Protein AF-A0A7W0C695-F1 (afdb_monomer_lite)

Sequence (273 aa):
MSFKQNLKQKIEIDRLTRQVLASLTPTESGTHIDKTAMRQLLDKAGYQKRIERGTEMLSRDFNAQLPEIIVLDAELPLYRTNPADVVMRKNPVLKEMLSIRNAMRILNDKDVVVSRKTDTVMMVHGQCVHKLDLDYSRKDISALGRQGAAGLEEAASGDVVESLELFAELLDLRPAPASAKLPETWIWGQRGVDRNNAQVFGNPLILFFPSENRLNLFHTAVAGTGRTSKKAIEDMLAKGGKADLEDTAIFDWLVDQVMEHPPAHKPIDSFSA

Structure (mmCIF, N/CA/C/O backbone):
data_AF-A0A7W0C695-F1
#
_entry.id   AF-A0A7W0C695-F1
#
loop_
_atom_site.group_PDB
_atom_site.id
_atom_site.type_symbol
_atom_site.label_atom_id
_atom_site.label_alt_id
_atom_site.label_comp_id
_atom_site.label_asym_id
_atom_site.label_entity_id
_atom_site.label_seq_id
_atom_site.pdbx_PDB_ins_code
_atom_site.Cartn_x
_atom_site.Cartn_y
_atom_site.Cartn_z
_atom_site.occupancy
_atom_site.B_iso_or_equiv
_atom_site.auth_seq_id
_atom_site.auth_comp_id
_atom_site.auth_asym_id
_atom_site.auth_atom_id
_atom_site.pdbx_PDB_model_num
ATOM 1 N N . MET A 1 1 ? 7.212 -17.601 -0.453 1.00 82.19 1 MET A N 1
ATOM 2 C CA . MET A 1 1 ? 6.852 -16.500 0.468 1.00 82.19 1 MET A CA 1
ATOM 3 C C . MET A 1 1 ? 5.488 -16.826 1.039 1.00 82.19 1 MET A C 1
ATOM 5 O O . MET A 1 1 ? 4.727 -17.474 0.336 1.00 82.19 1 MET A O 1
ATOM 9 N N . SER A 1 2 ? 5.195 -16.472 2.289 1.00 93.44 2 SER A N 1
ATOM 10 C CA . SER A 1 2 ? 3.831 -16.632 2.816 1.00 93.44 2 SER A CA 1
ATOM 11 C C . SER A 1 2 ? 2.874 -15.633 2.157 1.00 93.44 2 SER A C 1
ATOM 13 O O . SER A 1 2 ? 3.325 -14.595 1.666 1.00 93.44 2 SER A O 1
ATOM 15 N N . PHE A 1 3 ? 1.563 -15.893 2.211 1.00 93.06 3 PHE A N 1
ATOM 16 C CA . PHE A 1 3 ? 0.541 -14.950 1.739 1.00 93.06 3 PHE A CA 1
ATOM 17 C C . PHE A 1 3 ? 0.758 -13.538 2.306 1.00 93.06 3 PHE A C 1
ATOM 19 O O . PHE A 1 3 ? 0.858 -12.571 1.557 1.00 93.06 3 PHE A O 1
ATOM 26 N N . LYS A 1 4 ? 0.975 -13.430 3.626 1.00 95.56 4 LYS A N 1
ATOM 27 C CA . LYS A 1 4 ? 1.314 -12.166 4.299 1.00 95.56 4 LYS A CA 1
ATOM 28 C C . LYS A 1 4 ? 2.489 -11.444 3.625 1.00 95.56 4 LYS A C 1
ATOM 30 O O . LYS A 1 4 ? 2.433 -10.239 3.403 1.00 95.56 4 LYS A O 1
ATOM 35 N N . GLN A 1 5 ? 3.568 -12.163 3.308 1.00 96.06 5 GLN A N 1
ATOM 36 C CA . GLN A 1 5 ? 4.748 -11.577 2.666 1.00 96.06 5 GLN A CA 1
ATOM 37 C C . GLN A 1 5 ? 4.446 -11.100 1.239 1.00 96.06 5 GLN A C 1
ATOM 39 O O . GLN A 1 5 ? 4.896 -10.015 0.871 1.00 96.06 5 GLN A O 1
ATOM 44 N N . ASN A 1 6 ? 3.675 -11.864 0.460 1.00 94.62 6 ASN A N 1
ATOM 45 C CA . ASN A 1 6 ? 3.246 -11.454 -0.880 1.00 94.62 6 ASN A CA 1
ATOM 46 C C . ASN A 1 6 ? 2.335 -10.221 -0.822 1.00 94.62 6 ASN A C 1
ATOM 48 O O . ASN A 1 6 ? 2.560 -9.262 -1.558 1.00 94.62 6 ASN A O 1
ATOM 52 N N . LEU A 1 7 ? 1.378 -10.183 0.109 1.00 94.75 7 LEU A N 1
ATOM 53 C CA . LEU A 1 7 ? 0.484 -9.041 0.298 1.00 94.75 7 LEU A CA 1
ATOM 54 C C . LEU A 1 7 ? 1.253 -7.775 0.703 1.00 94.75 7 LEU A C 1
ATOM 56 O O . LEU A 1 7 ? 1.056 -6.716 0.109 1.00 94.75 7 LEU A O 1
ATOM 60 N N . LYS A 1 8 ? 2.216 -7.885 1.629 1.00 96.06 8 LYS A N 1
ATOM 61 C CA . LYS A 1 8 ? 3.125 -6.773 1.965 1.00 96.06 8 LYS A CA 1
ATOM 62 C C . LYS A 1 8 ? 3.899 -6.275 0.746 1.00 96.06 8 LYS A C 1
ATOM 64 O O . LYS A 1 8 ? 4.058 -5.069 0.565 1.00 96.06 8 LYS A O 1
ATOM 69 N N . GLN A 1 9 ? 4.385 -7.185 -0.101 1.00 95.94 9 GLN A N 1
ATOM 70 C CA . GLN A 1 9 ? 5.072 -6.793 -1.329 1.00 95.94 9 GLN A CA 1
ATOM 71 C C . GLN A 1 9 ? 4.141 -6.083 -2.308 1.00 95.94 9 GLN A C 1
ATOM 73 O O . GLN A 1 9 ? 4.558 -5.076 -2.877 1.00 95.94 9 GLN A O 1
ATOM 78 N N . LYS A 1 10 ? 2.896 -6.547 -2.466 1.00 94.25 10 LYS A N 1
ATOM 79 C CA . LYS A 1 10 ? 1.880 -5.879 -3.291 1.00 94.25 10 LYS A CA 1
ATOM 80 C C . LYS A 1 10 ? 1.646 -4.442 -2.824 1.00 94.25 10 LYS A C 1
ATOM 82 O O . LYS A 1 10 ? 1.752 -3.526 -3.634 1.00 94.25 10 LYS A O 1
ATOM 87 N N . ILE A 1 11 ? 1.402 -4.237 -1.526 1.00 91.94 11 ILE A N 1
ATOM 88 C CA . ILE A 1 11 ? 1.179 -2.903 -0.942 1.00 91.94 11 ILE A CA 1
ATOM 89 C C . ILE A 1 11 ? 2.366 -1.979 -1.238 1.00 91.94 11 ILE A C 1
ATOM 91 O O . ILE A 1 11 ? 2.182 -0.830 -1.647 1.00 91.94 11 ILE A O 1
ATOM 95 N N . GLU A 1 12 ? 3.590 -2.485 -1.087 1.00 95.00 12 GLU A N 1
ATOM 96 C CA . GLU A 1 12 ? 4.804 -1.722 -1.375 1.00 95.00 12 GLU A CA 1
ATOM 97 C C . GLU A 1 12 ? 4.951 -1.391 -2.870 1.00 95.00 12 GLU A C 1
ATOM 99 O O . GLU A 1 12 ? 5.280 -0.258 -3.224 1.00 95.00 12 GLU A O 1
ATOM 104 N N . ILE A 1 13 ? 4.665 -2.343 -3.764 1.00 93.81 13 ILE A N 1
ATOM 105 C CA . ILE A 1 13 ? 4.645 -2.122 -5.219 1.00 93.81 13 ILE A CA 1
ATOM 106 C C . ILE A 1 13 ? 3.624 -1.037 -5.580 1.00 93.81 13 ILE A C 1
ATOM 108 O O . ILE A 1 13 ? 3.945 -0.118 -6.336 1.00 93.81 13 ILE A O 1
ATOM 112 N N . ASP A 1 14 ? 2.422 -1.091 -5.011 1.00 91.94 14 ASP A N 1
ATOM 113 C CA . ASP A 1 14 ? 1.369 -0.107 -5.255 1.00 91.94 14 ASP A CA 1
ATOM 114 C C . ASP A 1 14 ? 1.751 1.279 -4.720 1.00 91.94 14 ASP A C 1
ATOM 116 O O . ASP A 1 14 ? 1.497 2.298 -5.369 1.00 91.94 14 ASP A O 1
ATOM 120 N N . ARG A 1 15 ? 2.400 1.338 -3.550 1.00 92.44 15 ARG A N 1
ATOM 121 C CA . ARG A 1 15 ? 2.918 2.579 -2.959 1.00 92.44 15 ARG A CA 1
ATOM 122 C C . ARG A 1 15 ? 3.968 3.222 -3.862 1.00 92.44 15 ARG A C 1
ATOM 124 O O . ARG A 1 15 ? 3.837 4.404 -4.182 1.00 92.44 15 ARG A O 1
ATOM 131 N N . LEU A 1 16 ? 4.965 2.453 -4.301 1.00 93.81 16 LEU A N 1
ATOM 132 C CA . LEU A 1 16 ? 6.007 2.931 -5.212 1.00 93.81 16 LEU A CA 1
ATOM 133 C C . LEU A 1 16 ? 5.416 3.371 -6.554 1.00 93.81 16 LEU A C 1
ATOM 135 O O . LEU A 1 16 ? 5.784 4.419 -7.076 1.00 93.81 16 LEU A O 1
ATOM 139 N N . THR A 1 17 ? 4.449 2.620 -7.077 1.00 92.88 17 THR A N 1
ATOM 140 C CA . THR A 1 17 ? 3.751 2.949 -8.327 1.00 92.88 17 THR A CA 1
ATOM 141 C C . THR A 1 17 ? 3.040 4.292 -8.218 1.00 92.88 17 THR A C 1
ATOM 143 O O . THR A 1 17 ? 3.267 5.174 -9.045 1.00 92.88 17 THR A O 1
ATOM 146 N N . ARG A 1 18 ? 2.249 4.507 -7.158 1.00 91.56 18 ARG A N 1
ATOM 147 C CA . ARG A 1 18 ? 1.593 5.800 -6.902 1.00 91.56 18 ARG A CA 1
ATOM 148 C C . ARG A 1 18 ? 2.598 6.940 -6.754 1.00 91.56 18 ARG A C 1
ATOM 150 O O . ARG A 1 18 ? 2.355 8.018 -7.285 1.00 91.56 18 ARG A O 1
ATOM 157 N N . GLN A 1 19 ? 3.719 6.703 -6.074 1.00 91.81 19 GLN A N 1
ATOM 158 C CA . GLN A 1 19 ? 4.787 7.691 -5.902 1.00 91.81 19 GLN A CA 1
ATOM 159 C C . GLN A 1 19 ? 5.402 8.103 -7.250 1.00 91.81 19 GLN A C 1
ATOM 161 O O . GLN A 1 19 ? 5.522 9.296 -7.530 1.00 91.81 19 GLN A O 1
ATOM 166 N N . VAL A 1 20 ? 5.713 7.141 -8.126 1.00 92.19 20 VAL A N 1
ATOM 167 C CA . VAL A 1 20 ? 6.220 7.436 -9.475 1.00 92.19 20 VAL A CA 1
ATOM 168 C C . VAL A 1 20 ? 5.164 8.167 -10.306 1.00 92.19 20 VAL A C 1
ATOM 170 O O . VAL A 1 20 ? 5.470 9.196 -10.903 1.00 92.19 20 VAL A O 1
ATOM 173 N N . LEU A 1 21 ? 3.913 7.705 -10.317 1.00 89.75 21 LEU A N 1
ATOM 174 C CA . LEU A 1 21 ? 2.840 8.353 -11.080 1.00 89.75 21 LEU A CA 1
ATOM 175 C C . LEU A 1 21 ? 2.591 9.800 -10.629 1.00 89.75 21 LEU A C 1
ATOM 177 O O . LEU A 1 21 ? 2.455 10.680 -11.475 1.00 89.75 21 LEU A O 1
ATOM 181 N N . ALA A 1 22 ? 2.602 10.061 -9.320 1.00 88.00 22 ALA A N 1
ATOM 182 C CA . ALA A 1 22 ? 2.460 11.408 -8.766 1.00 88.00 22 ALA A CA 1
ATOM 183 C C . ALA A 1 22 ? 3.645 12.329 -9.106 1.00 88.00 22 ALA A C 1
ATOM 185 O O . ALA A 1 22 ? 3.491 13.545 -9.127 1.00 88.00 22 ALA A O 1
ATOM 186 N N . SER A 1 23 ? 4.827 11.778 -9.393 1.00 88.56 23 SER A N 1
ATOM 187 C CA . SER A 1 23 ? 5.960 12.577 -9.876 1.00 88.56 23 SER A CA 1
ATOM 188 C C . SER A 1 23 ? 5.819 12.959 -11.360 1.00 88.56 23 SER A C 1
ATOM 190 O O . SER A 1 23 ? 6.234 14.037 -11.771 1.00 88.56 23 SER A O 1
ATOM 192 N N . LEU A 1 24 ? 5.145 12.131 -12.169 1.00 83.62 24 LEU A N 1
ATOM 193 C CA . LEU A 1 24 ? 4.972 12.367 -13.609 1.00 83.62 24 LEU A CA 1
ATOM 194 C C . LEU A 1 24 ? 3.987 13.500 -13.955 1.00 83.62 24 LEU A C 1
ATOM 196 O O . LEU A 1 24 ? 3.875 13.864 -15.131 1.00 83.62 24 LEU A O 1
ATOM 200 N N . THR A 1 25 ? 3.275 14.072 -12.980 1.00 73.50 25 THR A N 1
ATOM 201 C CA . THR A 1 25 ? 2.436 15.256 -13.213 1.00 73.50 25 THR A CA 1
ATOM 202 C C . THR A 1 25 ? 3.288 16.490 -13.534 1.00 73.50 25 THR A C 1
ATOM 204 O O . THR A 1 25 ? 4.291 16.726 -12.862 1.00 73.50 25 THR A O 1
ATOM 207 N N . PRO A 1 26 ? 2.916 17.299 -14.547 1.00 68.56 26 PRO A N 1
ATOM 208 C CA . PRO A 1 26 ? 3.648 18.518 -14.881 1.00 68.56 26 PRO A CA 1
ATOM 209 C C . PRO A 1 26 ? 3.702 19.481 -13.689 1.00 68.56 26 PRO A C 1
ATOM 211 O O . PRO A 1 26 ? 2.657 19.842 -13.148 1.00 68.56 26 PRO A O 1
ATOM 214 N N . THR A 1 27 ? 4.900 19.918 -13.302 1.00 64.31 27 THR A N 1
ATOM 215 C CA . THR A 1 27 ? 5.091 21.048 -12.383 1.00 64.31 27 THR A CA 1
ATOM 216 C C . THR A 1 27 ? 5.502 22.292 -13.169 1.00 64.31 27 THR A C 1
ATOM 218 O O . THR A 1 27 ? 5.859 22.211 -14.347 1.00 64.31 27 THR A O 1
ATOM 221 N N . GLU A 1 28 ? 5.497 23.459 -12.518 1.00 54.91 28 GLU A N 1
ATOM 222 C CA . GLU A 1 28 ? 5.975 24.720 -13.113 1.00 54.91 28 GLU A CA 1
ATOM 223 C C . GLU A 1 28 ? 7.441 24.641 -13.600 1.00 54.91 28 GLU A C 1
ATOM 225 O O . GLU A 1 28 ? 7.846 25.410 -14.466 1.00 54.91 28 GLU A O 1
ATOM 230 N N . SER A 1 29 ? 8.224 23.676 -13.099 1.00 60.31 29 SER A N 1
ATOM 231 C CA . SER A 1 29 ? 9.627 23.428 -13.463 1.00 60.31 29 SER A CA 1
ATOM 232 C C . SER A 1 29 ? 9.837 22.342 -14.535 1.00 60.31 29 SER A C 1
ATOM 234 O O . SER A 1 29 ? 10.982 22.056 -14.886 1.00 60.31 29 SER A O 1
ATOM 236 N N . GLY A 1 30 ? 8.768 21.732 -15.061 1.00 63.12 30 GLY A N 1
ATOM 237 C CA . GLY A 1 30 ? 8.820 20.622 -16.022 1.00 63.12 30 GLY A CA 1
ATOM 238 C C . GLY A 1 30 ? 8.302 19.293 -15.453 1.00 63.12 30 GLY A C 1
ATOM 239 O O . GLY A 1 30 ? 7.735 19.234 -14.370 1.00 63.12 30 GLY A O 1
ATOM 240 N N . THR A 1 31 ? 8.445 18.191 -16.196 1.00 63.47 31 THR A N 1
ATOM 241 C CA . THR A 1 31 ? 8.086 16.848 -15.696 1.00 63.47 31 THR A CA 1
ATOM 242 C C . THR A 1 31 ? 9.302 16.207 -15.028 1.00 63.47 31 THR A C 1
ATOM 244 O O . THR A 1 31 ? 10.329 16.011 -15.679 1.00 63.47 31 THR A O 1
ATOM 247 N N . HIS A 1 32 ? 9.189 15.843 -13.749 1.00 79.06 32 HIS A N 1
ATOM 248 C CA . HIS A 1 32 ? 10.259 15.189 -12.994 1.00 79.06 32 HIS A CA 1
ATOM 249 C C . HIS A 1 32 ? 9.831 13.793 -12.552 1.00 79.06 32 HIS A C 1
ATOM 251 O O . HIS A 1 32 ? 8.911 13.653 -11.766 1.00 79.06 32 HIS A O 1
ATOM 257 N N . ILE A 1 33 ? 10.524 12.748 -13.001 1.00 86.94 33 ILE A N 1
ATOM 258 C CA . ILE A 1 33 ? 10.272 11.390 -12.506 1.00 86.94 33 ILE A CA 1
ATOM 259 C C . ILE A 1 33 ? 11.027 11.127 -11.195 1.00 86.94 33 ILE A C 1
ATOM 261 O O . ILE A 1 33 ? 12.227 11.404 -11.094 1.00 86.94 33 ILE A O 1
ATOM 265 N N . ASP A 1 34 ? 10.361 10.508 -10.220 1.00 91.19 34 ASP A N 1
ATOM 266 C CA . ASP A 1 34 ? 11.008 9.904 -9.056 1.00 91.19 34 ASP A CA 1
ATOM 267 C C . ASP A 1 34 ? 11.805 8.662 -9.487 1.00 91.19 34 ASP A C 1
ATOM 269 O O . ASP A 1 34 ? 11.325 7.523 -9.506 1.00 91.19 34 ASP A O 1
ATOM 273 N N . LYS A 1 35 ? 13.064 8.895 -9.872 1.00 90.88 35 LYS A N 1
ATOM 274 C CA . LYS A 1 35 ? 13.978 7.838 -10.322 1.00 90.88 35 LYS A CA 1
ATOM 275 C C . LYS A 1 35 ? 14.298 6.835 -9.220 1.00 90.88 35 LYS A C 1
ATOM 277 O O . LYS A 1 35 ? 14.662 5.708 -9.537 1.00 90.88 35 LYS A O 1
ATOM 282 N N . THR A 1 36 ? 14.220 7.222 -7.949 1.00 93.69 36 THR A N 1
ATOM 283 C CA . THR A 1 36 ? 14.529 6.316 -6.838 1.00 93.69 36 THR A CA 1
ATOM 284 C C . THR A 1 36 ? 13.414 5.293 -6.686 1.00 93.69 36 THR A C 1
ATOM 286 O O . THR A 1 36 ? 13.691 4.094 -6.713 1.00 93.69 36 THR A O 1
ATOM 289 N N . ALA A 1 37 ? 12.159 5.746 -6.634 1.00 94.50 37 ALA A N 1
ATOM 290 C CA . ALA A 1 37 ? 11.005 4.854 -6.586 1.00 94.50 37 ALA A CA 1
ATOM 291 C C . ALA A 1 37 ? 10.901 3.983 -7.852 1.00 94.50 37 ALA A C 1
ATOM 293 O O . ALA A 1 37 ? 10.663 2.779 -7.755 1.00 94.50 37 ALA A O 1
ATOM 294 N N . MET A 1 38 ? 11.166 4.553 -9.037 1.00 95.25 38 MET A N 1
ATOM 295 C CA . MET A 1 38 ? 11.140 3.785 -10.286 1.00 95.25 38 MET A CA 1
ATOM 296 C C . MET A 1 38 ? 12.229 2.704 -10.332 1.00 95.25 38 MET A C 1
ATOM 298 O O . MET A 1 38 ? 11.956 1.593 -10.778 1.00 95.25 38 MET A O 1
ATOM 302 N N . ARG A 1 39 ? 13.447 2.977 -9.837 1.00 95.06 39 ARG A N 1
ATOM 303 C CA . ARG A 1 39 ? 14.498 1.947 -9.734 1.00 95.06 39 ARG A CA 1
ATOM 304 C C . ARG A 1 39 ? 14.068 0.797 -8.834 1.00 95.06 39 ARG A C 1
ATOM 306 O O . ARG A 1 39 ? 14.194 -0.348 -9.240 1.00 95.06 39 ARG A O 1
ATOM 313 N N . GLN A 1 40 ? 13.477 1.093 -7.677 1.00 95.75 40 GLN A N 1
ATOM 314 C CA . GLN A 1 40 ? 12.992 0.049 -6.771 1.00 95.75 40 GLN A CA 1
ATOM 315 C C . GLN A 1 40 ? 11.908 -0.832 -7.415 1.00 95.75 40 GLN A C 1
ATOM 317 O O . GLN A 1 40 ? 11.906 -2.044 -7.201 1.00 95.75 40 GLN A O 1
ATOM 322 N N . LEU A 1 41 ? 11.008 -0.259 -8.225 1.00 95.06 41 LEU A N 1
ATOM 323 C CA . LEU A 1 41 ? 10.042 -1.042 -9.009 1.00 95.06 41 LEU A CA 1
ATOM 324 C C . LEU A 1 41 ? 10.730 -1.927 -10.051 1.00 95.06 41 LEU A C 1
ATOM 326 O O . LEU A 1 41 ? 10.404 -3.105 -10.164 1.00 95.06 41 LEU A O 1
ATOM 330 N N . LEU A 1 42 ? 11.692 -1.376 -10.791 1.00 95.69 42 LEU A N 1
ATOM 331 C CA . LEU A 1 42 ? 12.435 -2.105 -11.820 1.00 95.69 42 LEU A CA 1
ATOM 332 C C . LEU A 1 42 ? 13.253 -3.258 -11.223 1.00 95.69 42 LEU A C 1
ATOM 334 O O . LEU A 1 42 ? 13.232 -4.359 -11.772 1.00 95.69 42 LEU A O 1
ATOM 338 N N . ASP A 1 43 ? 13.882 -3.047 -10.068 1.00 95.06 43 ASP A N 1
ATOM 339 C CA . ASP A 1 43 ? 14.611 -4.086 -9.336 1.00 95.06 43 ASP A CA 1
ATOM 340 C C . ASP A 1 43 ? 13.666 -5.227 -8.919 1.00 95.06 43 ASP A C 1
ATOM 342 O O . ASP A 1 43 ? 13.953 -6.399 -9.166 1.00 95.06 43 ASP A O 1
ATOM 346 N N . LYS A 1 44 ? 12.481 -4.902 -8.374 1.00 94.00 44 LYS A N 1
ATOM 347 C CA . LYS A 1 44 ? 11.435 -5.894 -8.042 1.00 94.00 44 LYS A CA 1
ATOM 348 C C . LYS A 1 44 ? 10.927 -6.638 -9.285 1.00 94.00 44 LYS A C 1
ATOM 350 O O . LYS A 1 44 ? 10.676 -7.844 -9.237 1.00 94.00 44 LYS A O 1
ATOM 355 N N . ALA A 1 45 ? 10.832 -5.955 -10.425 1.00 93.50 45 ALA A N 1
ATOM 356 C CA . ALA A 1 45 ? 10.485 -6.565 -11.705 1.00 93.50 45 ALA A CA 1
ATOM 357 C C . ALA A 1 45 ? 11.635 -7.392 -12.324 1.00 93.50 45 ALA A C 1
ATOM 359 O O . ALA A 1 45 ? 11.393 -8.144 -13.273 1.00 93.50 45 ALA A O 1
ATOM 360 N N . GLY A 1 46 ? 12.844 -7.361 -11.754 1.00 94.25 46 GLY A N 1
ATOM 361 C CA . GLY A 1 46 ? 14.005 -8.130 -12.213 1.00 94.25 46 GLY A CA 1
ATOM 362 C C . GLY A 1 46 ? 14.749 -7.492 -13.387 1.00 94.25 46 GLY A C 1
ATOM 363 O O . GLY A 1 46 ? 15.368 -8.202 -14.177 1.00 94.25 46 GLY A O 1
ATOM 364 N N . TYR A 1 47 ? 14.659 -6.171 -13.540 1.00 95.81 47 TYR A N 1
ATOM 365 C CA . TYR A 1 47 ? 15.463 -5.443 -14.515 1.00 95.81 47 TYR A CA 1
ATOM 366 C C . TYR A 1 47 ? 16.898 -5.301 -14.017 1.00 95.81 47 TYR A C 1
ATOM 368 O O . TYR A 1 47 ? 17.164 -5.104 -12.836 1.00 95.81 47 TYR A O 1
ATOM 376 N N . GLN A 1 48 ? 17.827 -5.356 -14.957 1.00 94.00 48 GLN A N 1
ATOM 377 C CA . GLN A 1 48 ? 19.243 -5.135 -14.735 1.00 94.00 48 GLN A CA 1
ATOM 378 C C . GLN A 1 48 ? 19.631 -3.780 -15.302 1.00 94.00 48 GLN A C 1
ATOM 380 O O . GLN A 1 48 ? 19.113 -3.346 -16.332 1.00 94.00 48 GLN A O 1
ATOM 385 N N . LYS A 1 49 ? 20.573 -3.117 -14.639 1.00 94.12 49 LYS A N 1
ATOM 386 C CA . LYS A 1 49 ? 21.057 -1.795 -15.024 1.00 94.12 49 LYS A CA 1
ATOM 387 C C . LYS A 1 49 ? 22.301 -1.887 -15.904 1.00 94.12 49 LYS A C 1
ATOM 389 O O . LYS A 1 49 ? 23.248 -2.600 -15.586 1.00 94.12 49 LYS A O 1
ATOM 394 N N . ARG A 1 50 ? 22.338 -1.062 -16.950 1.00 91.81 50 ARG A N 1
ATOM 395 C CA . ARG A 1 50 ? 23.501 -0.821 -17.808 1.00 91.81 50 ARG A CA 1
ATOM 396 C C . ARG A 1 50 ? 23.648 0.680 -18.039 1.00 91.81 50 ARG A C 1
ATOM 398 O O . ARG A 1 50 ? 22.683 1.353 -18.385 1.00 91.81 50 ARG A O 1
ATOM 405 N N . ILE A 1 51 ? 24.847 1.221 -17.835 1.00 89.69 51 ILE A N 1
ATOM 406 C CA . ILE A 1 51 ? 25.152 2.621 -18.160 1.00 89.69 51 ILE A CA 1
ATOM 407 C C . ILE A 1 51 ? 26.077 2.632 -19.368 1.00 89.69 51 ILE A C 1
ATOM 409 O O . ILE A 1 51 ? 27.163 2.062 -19.314 1.00 89.69 51 ILE A O 1
ATOM 413 N N . GLU A 1 52 ? 25.679 3.327 -20.430 1.00 85.19 52 GLU A N 1
ATOM 414 C CA . GLU A 1 52 ? 26.535 3.547 -21.595 1.00 85.19 52 GLU A CA 1
ATOM 415 C C . GLU A 1 52 ? 26.514 5.003 -22.020 1.00 85.19 52 GLU A C 1
ATOM 417 O O . GLU A 1 52 ? 25.452 5.586 -22.236 1.00 85.19 52 GLU A O 1
ATOM 422 N N . ARG A 1 53 ? 27.707 5.596 -22.146 1.00 81.88 53 ARG A N 1
ATOM 423 C CA . ARG A 1 53 ? 27.893 6.987 -22.598 1.00 81.88 53 ARG A CA 1
ATOM 424 C C . ARG A 1 53 ? 26.971 7.979 -21.865 1.00 81.88 53 ARG A C 1
ATOM 426 O O . ARG A 1 53 ? 26.386 8.863 -22.483 1.00 81.88 53 ARG A O 1
ATOM 433 N N . GLY A 1 54 ? 26.809 7.790 -20.553 1.00 81.12 54 GLY A N 1
ATOM 434 C CA . GLY A 1 54 ? 25.962 8.620 -19.687 1.00 81.12 54 GLY A CA 1
ATOM 435 C C . GLY A 1 54 ? 24.460 8.301 -19.715 1.00 81.12 54 GLY A C 1
ATOM 436 O O . GLY A 1 54 ? 23.716 8.899 -18.943 1.00 81.12 54 GLY A O 1
ATOM 437 N N . THR A 1 55 ? 24.000 7.357 -20.543 1.00 84.62 55 THR A N 1
ATOM 438 C CA . THR A 1 55 ? 22.594 6.919 -20.586 1.00 84.62 55 THR A CA 1
ATOM 439 C C . THR A 1 55 ? 22.393 5.713 -19.670 1.00 84.62 55 THR A C 1
ATOM 441 O O . THR A 1 55 ? 23.007 4.665 -19.873 1.00 84.62 55 THR A O 1
ATOM 444 N N . GLU A 1 56 ? 21.536 5.858 -18.657 1.00 90.19 56 GLU A N 1
ATOM 445 C CA . GLU A 1 56 ? 21.097 4.759 -17.789 1.00 90.19 56 GLU A CA 1
ATOM 446 C C .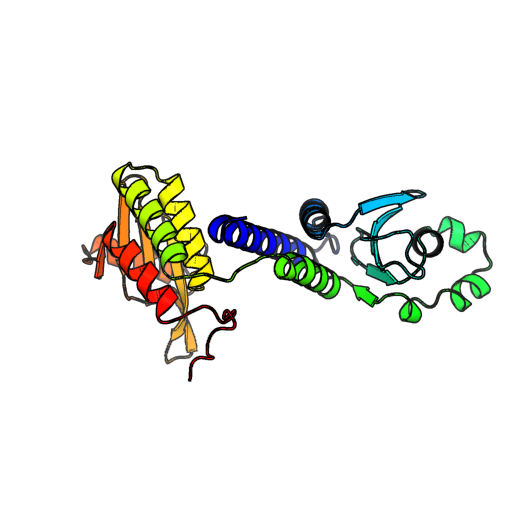 GLU A 1 56 ? 19.960 3.987 -18.472 1.00 90.19 56 GLU A C 1
ATOM 448 O O . GLU A 1 56 ? 18.871 4.522 -18.683 1.00 90.19 56 GLU A O 1
ATOM 453 N N . MET A 1 57 ? 20.237 2.731 -18.816 1.00 92.56 57 MET A N 1
ATOM 454 C CA . MET A 1 57 ? 19.331 1.793 -19.470 1.00 92.56 57 MET A CA 1
ATOM 455 C C . MET A 1 57 ? 19.036 0.626 -18.532 1.00 92.56 57 MET A C 1
ATOM 457 O O . MET A 1 57 ? 19.935 0.136 -17.844 1.00 92.56 57 MET A O 1
ATOM 461 N N . LEU A 1 58 ? 17.796 0.150 -18.530 1.00 95.00 58 LEU A N 1
ATOM 462 C CA . LEU A 1 58 ? 17.383 -1.025 -17.774 1.00 95.00 58 LEU A CA 1
ATOM 463 C C . LEU A 1 58 ? 16.666 -2.021 -18.682 1.00 95.00 58 LEU A C 1
ATOM 465 O O . LEU A 1 58 ? 15.772 -1.633 -19.423 1.00 95.00 58 LEU A O 1
ATOM 469 N N . SER A 1 59 ? 17.033 -3.299 -18.609 1.00 94.88 59 SER A N 1
ATOM 470 C CA . SER A 1 59 ? 16.365 -4.397 -19.327 1.00 94.88 59 SER A CA 1
ATOM 471 C C . SER A 1 59 ? 16.335 -5.649 -18.457 1.00 94.88 59 SER A C 1
ATOM 473 O O . SER A 1 59 ? 17.227 -5.851 -17.636 1.00 94.88 59 SER A O 1
ATOM 475 N N . ARG A 1 60 ? 15.334 -6.514 -18.646 1.00 93.19 60 ARG A N 1
ATOM 476 C CA . ARG A 1 60 ? 15.313 -7.858 -18.033 1.00 93.19 60 ARG A CA 1
ATOM 477 C C . ARG A 1 60 ? 16.328 -8.805 -18.676 1.00 93.19 60 ARG A C 1
ATOM 479 O O . ARG A 1 60 ? 16.833 -9.699 -18.011 1.00 93.19 60 ARG A O 1
ATOM 486 N N . ASP A 1 61 ? 16.632 -8.583 -19.952 1.00 92.88 61 ASP A N 1
ATOM 487 C CA . ASP A 1 61 ? 17.650 -9.314 -20.700 1.00 92.88 61 ASP A CA 1
ATOM 488 C C . ASP A 1 61 ? 18.217 -8.400 -21.792 1.00 92.88 61 ASP A C 1
ATOM 490 O O . ASP A 1 61 ? 17.500 -7.985 -22.700 1.00 92.88 61 ASP A O 1
ATOM 494 N N . PHE A 1 62 ? 19.494 -8.030 -21.693 1.00 90.56 62 PHE A N 1
ATOM 495 C CA . PHE A 1 62 ? 20.164 -7.216 -22.714 1.00 90.56 62 PHE A CA 1
ATOM 496 C C . PHE A 1 62 ? 20.659 -8.030 -23.916 1.00 90.56 62 PHE A C 1
ATOM 498 O O . PHE A 1 62 ? 21.039 -7.427 -24.918 1.00 90.56 62 PHE A O 1
ATOM 505 N N . ASN A 1 63 ? 20.676 -9.361 -23.816 1.00 90.19 63 ASN A N 1
ATOM 506 C CA . ASN A 1 63 ? 21.198 -10.262 -24.842 1.00 90.19 63 ASN A CA 1
ATOM 507 C C . ASN A 1 63 ? 20.099 -10.834 -25.748 1.00 90.19 63 ASN A C 1
ATOM 509 O O . ASN A 1 63 ? 20.408 -11.520 -26.723 1.00 90.19 63 ASN A O 1
ATOM 513 N N . ALA A 1 64 ? 18.828 -10.550 -25.454 1.00 88.88 64 ALA A N 1
ATOM 514 C CA . ALA A 1 64 ? 17.719 -10.878 -26.337 1.00 88.88 64 ALA A CA 1
ATOM 515 C C . ALA A 1 64 ? 17.907 -10.238 -27.727 1.00 88.88 64 ALA A C 1
ATOM 517 O O . ALA A 1 64 ? 18.517 -9.179 -27.863 1.00 88.88 64 ALA A O 1
ATOM 518 N N . GLN A 1 65 ? 17.331 -10.851 -28.767 1.00 85.00 65 GLN A N 1
ATOM 519 C CA . GLN A 1 65 ? 17.421 -10.349 -30.148 1.00 85.00 65 GLN A CA 1
ATOM 520 C C . GLN A 1 65 ? 16.871 -8.917 -30.293 1.00 85.00 65 GLN A C 1
ATOM 522 O O . GLN A 1 65 ? 17.410 -8.112 -31.049 1.00 85.00 65 GLN A O 1
ATOM 527 N N . LEU A 1 66 ? 15.799 -8.607 -29.560 1.00 85.94 66 LEU A N 1
ATOM 528 C CA . LEU A 1 66 ? 15.161 -7.294 -29.490 1.00 85.94 66 LEU A CA 1
ATOM 529 C C . LEU A 1 66 ? 14.775 -7.011 -28.029 1.00 85.94 66 LEU A C 1
ATOM 531 O O . LEU A 1 66 ? 13.639 -7.287 -27.633 1.00 85.94 66 LEU A O 1
ATOM 535 N N . PRO A 1 67 ? 15.716 -6.525 -27.204 1.00 90.31 67 PRO A N 1
ATOM 536 C CA . PRO A 1 67 ? 15.486 -6.369 -25.778 1.00 90.31 67 PRO A CA 1
ATOM 537 C C . PRO A 1 67 ? 14.553 -5.189 -25.481 1.00 90.31 67 PRO A C 1
ATOM 539 O O . PRO A 1 67 ? 14.526 -4.185 -26.194 1.00 90.31 67 PRO A O 1
ATOM 542 N N . GLU A 1 68 ? 13.786 -5.322 -24.401 1.00 92.81 68 GLU A N 1
ATOM 543 C CA . GLU A 1 68 ? 12.917 -4.278 -23.854 1.00 92.81 68 GLU A CA 1
ATOM 544 C C . GLU A 1 68 ? 13.727 -3.381 -22.910 1.00 92.81 68 GLU A C 1
ATOM 546 O O . GLU A 1 68 ? 14.034 -3.764 -21.783 1.00 92.81 68 GLU A O 1
ATOM 551 N N . ILE A 1 69 ? 14.100 -2.193 -23.389 1.00 93.94 69 ILE A N 1
ATOM 552 C CA . ILE A 1 69 ? 14.991 -1.262 -22.696 1.00 93.94 69 ILE A CA 1
ATOM 553 C C . ILE A 1 69 ? 14.215 -0.044 -22.200 1.00 93.94 69 ILE A C 1
ATOM 555 O O . ILE A 1 69 ? 13.704 0.748 -22.991 1.00 93.94 69 ILE A O 1
ATOM 559 N N . ILE A 1 70 ? 14.198 0.155 -20.886 1.00 94.25 70 ILE A N 1
ATOM 560 C CA . ILE A 1 70 ? 13.666 1.347 -20.226 1.00 94.25 70 ILE A CA 1
ATOM 561 C C . ILE A 1 70 ? 14.799 2.344 -19.983 1.00 94.25 70 ILE A C 1
ATOM 563 O O . ILE A 1 70 ? 15.869 1.977 -19.495 1.00 94.25 70 ILE A O 1
ATOM 567 N N . VAL A 1 71 ? 14.555 3.620 -20.283 1.00 91.88 71 VAL A N 1
ATOM 568 C CA . VAL A 1 71 ? 15.475 4.722 -19.956 1.00 91.88 71 VAL A CA 1
ATOM 569 C C . VAL A 1 71 ? 14.872 5.588 -18.854 1.00 91.88 71 VAL A C 1
ATOM 571 O O . VAL A 1 71 ? 13.733 6.038 -18.964 1.00 91.88 71 VAL A O 1
ATOM 574 N N . LEU A 1 72 ? 15.643 5.859 -17.796 1.00 88.62 72 LEU A N 1
ATOM 575 C CA . LEU A 1 72 ? 15.204 6.692 -16.667 1.00 88.62 72 LEU A CA 1
ATOM 576 C C . LEU A 1 72 ? 15.379 8.190 -16.948 1.00 88.62 72 LEU A C 1
ATOM 578 O O . LEU A 1 72 ? 16.207 8.878 -16.336 1.00 88.62 72 LEU A O 1
ATOM 582 N N . ASP A 1 73 ? 14.569 8.705 -17.864 1.00 84.81 73 ASP A N 1
ATOM 583 C CA . ASP A 1 73 ? 14.391 10.135 -18.118 1.00 84.81 73 ASP A CA 1
ATOM 584 C C . ASP A 1 73 ? 12.938 10.583 -17.869 1.00 84.81 73 ASP A C 1
ATOM 586 O O . ASP A 1 73 ? 12.108 9.800 -17.412 1.00 84.81 73 ASP A O 1
ATOM 590 N N . ALA A 1 74 ? 12.636 11.861 -18.119 1.00 82.19 74 ALA A N 1
ATOM 591 C CA . ALA A 1 74 ? 11.320 12.448 -17.853 1.00 82.19 74 ALA A CA 1
ATOM 592 C C . ALA A 1 74 ? 10.177 11.853 -18.701 1.00 82.19 74 ALA A C 1
ATOM 594 O O . ALA A 1 74 ? 9.007 12.003 -18.346 1.00 82.19 74 ALA A O 1
ATOM 595 N N . GLU A 1 75 ? 10.486 11.192 -19.819 1.00 83.62 75 GLU A N 1
ATOM 596 C CA . GLU A 1 75 ? 9.482 10.539 -20.660 1.00 83.62 75 GLU A CA 1
ATOM 597 C C . GLU A 1 75 ? 9.301 9.057 -20.327 1.00 83.62 75 GLU A C 1
ATOM 599 O O . GLU A 1 75 ? 8.310 8.465 -20.757 1.00 83.62 75 GLU A O 1
ATOM 604 N N . LEU A 1 76 ? 10.234 8.468 -19.572 1.00 89.81 76 LEU A N 1
ATOM 605 C CA . LEU A 1 76 ? 10.270 7.048 -19.219 1.00 89.81 76 LEU A CA 1
ATOM 606 C C . LEU A 1 76 ? 9.931 6.130 -20.415 1.00 89.81 76 LEU A C 1
ATOM 608 O O . LEU A 1 76 ? 8.963 5.357 -20.363 1.00 89.81 76 LEU A O 1
ATOM 612 N N . PRO A 1 77 ? 10.656 6.246 -21.542 1.00 91.06 77 PRO A N 1
ATOM 613 C CA . PRO A 1 77 ? 10.367 5.449 -22.716 1.00 91.06 77 PRO A CA 1
ATOM 614 C C . PRO A 1 77 ? 10.790 3.998 -22.498 1.00 91.06 77 PRO A C 1
ATOM 616 O O . PRO A 1 77 ? 11.873 3.720 -21.975 1.00 91.06 77 PRO A O 1
ATOM 619 N N . LEU A 1 78 ? 9.947 3.089 -22.973 1.00 91.56 78 LEU A N 1
ATOM 620 C CA . LEU A 1 78 ? 10.306 1.710 -23.252 1.00 91.56 78 LEU A CA 1
ATOM 621 C C . LEU A 1 78 ? 10.629 1.584 -24.743 1.00 91.56 78 LEU A C 1
ATOM 623 O O . LEU A 1 78 ? 9.780 1.861 -25.591 1.00 91.56 78 LEU A O 1
ATOM 627 N N . TYR A 1 79 ? 11.835 1.131 -25.056 1.00 90.12 79 TYR A N 1
ATOM 628 C CA . TYR A 1 79 ? 12.271 0.791 -26.404 1.00 90.12 79 TYR A CA 1
ATOM 629 C C . TYR A 1 79 ? 12.314 -0.726 -26.587 1.00 90.12 79 TYR A C 1
ATOM 631 O O . TYR A 1 79 ? 12.668 -1.447 -25.661 1.00 90.12 79 TYR A O 1
ATOM 639 N N . ARG A 1 80 ? 12.035 -1.212 -27.797 1.00 89.25 80 ARG A N 1
ATOM 640 C CA . ARG A 1 80 ? 12.312 -2.593 -28.212 1.00 89.25 80 ARG A CA 1
ATOM 641 C C . ARG A 1 80 ? 13.404 -2.596 -29.278 1.00 89.25 80 ARG A C 1
ATOM 643 O O . ARG A 1 80 ? 13.121 -2.651 -30.470 1.00 89.25 80 ARG A O 1
ATOM 650 N N . THR A 1 81 ? 14.652 -2.449 -28.847 1.00 87.31 81 THR A N 1
ATOM 651 C CA . THR A 1 81 ? 15.835 -2.424 -29.724 1.00 87.31 81 THR A CA 1
ATOM 652 C C . THR A 1 81 ? 17.109 -2.696 -28.927 1.00 87.31 81 THR A C 1
ATOM 654 O O . THR A 1 81 ? 17.070 -2.784 -27.707 1.00 87.31 81 THR A O 1
ATOM 657 N N . ASN A 1 82 ? 18.247 -2.814 -29.606 1.00 86.81 82 ASN A N 1
ATOM 658 C CA . ASN A 1 82 ? 19.553 -2.991 -28.988 1.00 86.81 82 ASN A CA 1
ATOM 659 C C . ASN A 1 82 ? 20.019 -1.736 -28.195 1.00 86.81 82 ASN A C 1
ATOM 661 O O . ASN A 1 82 ? 19.609 -0.610 -28.491 1.00 86.81 82 ASN A O 1
ATOM 665 N N . PRO A 1 83 ? 20.925 -1.890 -27.209 1.00 85.31 83 PRO A N 1
ATOM 666 C CA . PRO A 1 83 ? 21.431 -0.766 -26.409 1.00 85.31 83 PRO A CA 1
ATOM 667 C C . PRO A 1 83 ? 22.124 0.342 -27.216 1.00 85.31 83 PRO A C 1
ATOM 669 O O . PRO A 1 83 ? 21.982 1.522 -26.892 1.00 85.31 83 PRO A O 1
ATOM 672 N N . ALA A 1 84 ? 22.844 -0.012 -28.286 1.00 82.25 84 ALA A N 1
ATOM 673 C CA . ALA A 1 84 ? 23.580 0.958 -29.096 1.00 82.25 84 ALA A CA 1
ATOM 674 C C . ALA A 1 84 ? 22.635 1.956 -29.789 1.00 82.25 84 ALA A C 1
ATOM 676 O O . ALA A 1 84 ? 22.910 3.159 -29.811 1.00 82.25 84 ALA A O 1
ATOM 677 N N . ASP A 1 85 ? 21.488 1.478 -30.273 1.00 80.69 85 ASP A N 1
ATOM 678 C CA . ASP A 1 85 ? 20.442 2.303 -30.876 1.00 80.69 85 ASP A CA 1
ATOM 679 C C . ASP A 1 85 ? 19.820 3.260 -29.856 1.00 80.69 85 ASP A C 1
ATOM 681 O O . ASP A 1 85 ? 19.560 4.423 -30.174 1.00 80.69 85 ASP A O 1
ATOM 685 N N . VAL A 1 86 ? 19.614 2.809 -28.614 1.00 83.19 86 VAL A N 1
ATOM 686 C CA . VAL A 1 86 ? 19.094 3.659 -27.530 1.00 83.19 86 VAL A CA 1
ATOM 687 C C . VAL A 1 86 ? 20.064 4.805 -27.230 1.00 83.19 86 VAL A C 1
ATOM 689 O O . VAL A 1 86 ? 19.652 5.967 -27.168 1.00 83.19 86 VAL A O 1
ATOM 692 N N . VAL A 1 87 ? 21.362 4.507 -27.117 1.00 82.50 87 VAL A N 1
ATOM 693 C CA . VAL A 1 87 ? 22.406 5.516 -26.872 1.00 82.50 87 VAL A CA 1
ATOM 694 C C . VAL A 1 87 ? 22.492 6.527 -28.020 1.00 82.50 87 VAL A C 1
ATOM 696 O O . VAL A 1 87 ? 22.594 7.730 -27.767 1.00 82.50 87 VAL A O 1
ATOM 699 N N . MET A 1 88 ? 22.393 6.079 -29.279 1.00 75.81 88 MET A N 1
ATOM 700 C CA . MET A 1 88 ? 22.362 6.979 -30.442 1.00 75.81 88 MET A CA 1
ATOM 701 C C . MET A 1 88 ? 21.143 7.915 -30.436 1.00 75.81 88 MET A C 1
ATOM 703 O O . MET A 1 88 ? 21.253 9.074 -30.838 1.00 75.81 88 MET A O 1
ATOM 707 N N . ARG A 1 89 ? 19.984 7.465 -29.939 1.00 74.62 89 ARG A N 1
ATOM 708 C CA . ARG A 1 89 ? 18.771 8.301 -29.853 1.00 74.62 89 ARG A CA 1
ATOM 709 C C . ARG A 1 89 ? 18.843 9.351 -28.743 1.00 74.62 89 ARG A C 1
ATOM 711 O O . ARG A 1 89 ? 18.297 10.445 -28.926 1.00 74.62 89 ARG A O 1
ATOM 718 N N . LYS A 1 90 ? 19.500 9.035 -27.621 1.00 75.44 90 LYS A N 1
ATOM 719 C CA . LYS A 1 90 ? 19.582 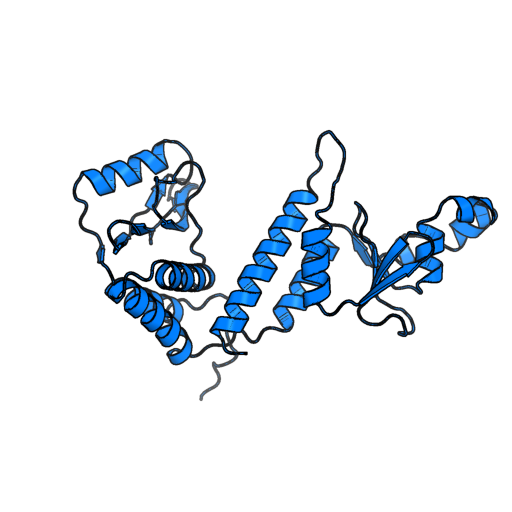9.905 -26.433 1.00 75.44 90 LYS A CA 1
ATOM 720 C C . LYS A 1 90 ? 20.759 10.881 -26.437 1.00 75.44 90 LYS A C 1
ATOM 722 O O . LYS A 1 90 ? 20.670 11.896 -25.754 1.00 75.44 90 LYS A O 1
ATOM 727 N N . ASN A 1 91 ? 21.819 10.636 -27.214 1.00 65.81 91 ASN A N 1
ATOM 728 C CA . ASN A 1 91 ? 22.984 11.525 -27.260 1.00 65.81 91 ASN A CA 1
ATOM 729 C C . ASN A 1 91 ? 23.010 12.409 -28.534 1.00 65.81 91 ASN A C 1
ATOM 731 O O . ASN A 1 91 ? 23.312 11.906 -29.619 1.00 65.81 91 ASN A O 1
ATOM 735 N N . PRO A 1 92 ? 22.733 13.726 -28.429 1.00 58.12 92 PRO A N 1
ATOM 736 C CA . PRO A 1 92 ? 22.691 14.637 -29.576 1.00 58.12 92 PRO A CA 1
ATOM 737 C C . PRO A 1 92 ? 24.044 14.831 -30.281 1.00 58.12 92 PRO A C 1
ATOM 739 O O . PRO A 1 92 ? 24.052 15.013 -31.493 1.00 58.12 92 PRO A O 1
ATOM 742 N N . VAL A 1 93 ? 25.181 14.679 -29.591 1.00 58.78 93 VAL A N 1
ATOM 743 C CA . VAL A 1 93 ? 26.522 14.799 -30.207 1.00 58.78 93 VAL A CA 1
ATOM 744 C C . VAL A 1 93 ? 26.736 13.727 -31.290 1.00 58.78 93 VAL A C 1
ATOM 746 O O . VAL A 1 93 ? 27.385 13.968 -32.302 1.00 58.78 93 VAL A O 1
ATOM 749 N N . LEU A 1 94 ? 26.118 12.547 -31.137 1.00 55.25 94 LEU A N 1
ATOM 750 C CA . LEU A 1 94 ? 26.149 11.479 -32.147 1.00 55.25 94 LEU A CA 1
ATOM 751 C C . LEU A 1 94 ? 25.170 11.721 -33.306 1.00 55.25 94 LEU A C 1
ATOM 753 O O . LEU A 1 94 ? 25.427 11.262 -34.419 1.00 55.25 94 LEU A O 1
ATOM 757 N N . LYS A 1 95 ? 24.075 12.462 -33.072 1.00 53.50 95 LYS A N 1
ATOM 758 C CA . LYS A 1 95 ? 23.141 12.886 -34.132 1.00 53.50 95 LYS A CA 1
ATOM 759 C C . LYS A 1 95 ? 23.767 13.908 -35.082 1.00 53.50 95 LYS A C 1
ATOM 761 O O . LYS A 1 95 ? 23.311 14.017 -36.212 1.00 53.50 95 LYS A O 1
ATOM 766 N N . GLU A 1 96 ? 24.787 14.636 -34.631 1.00 53.75 96 GLU A N 1
ATOM 767 C CA . GLU A 1 96 ? 25.522 15.618 -35.438 1.00 53.75 96 GLU A CA 1
ATOM 768 C C . GLU A 1 96 ? 26.675 14.985 -36.239 1.00 53.75 96 GLU A C 1
ATOM 770 O O . GLU A 1 96 ? 26.978 15.443 -37.339 1.00 53.75 96 GLU A O 1
ATOM 775 N N . MET A 1 97 ? 27.273 13.889 -35.749 1.00 55.38 97 MET A N 1
ATOM 776 C CA . MET A 1 97 ? 28.346 13.159 -36.451 1.00 55.38 97 MET A CA 1
ATOM 777 C C . MET A 1 97 ? 27.848 12.251 -37.594 1.00 55.38 97 MET A C 1
ATOM 779 O O . MET A 1 97 ? 28.633 11.856 -38.455 1.00 55.38 97 MET A O 1
ATOM 783 N N . LEU A 1 98 ? 26.554 11.922 -37.631 1.00 51.72 98 LEU A N 1
ATOM 784 C CA . LEU A 1 98 ? 25.897 11.191 -38.719 1.00 51.72 98 LEU A CA 1
ATOM 785 C C . LEU A 1 98 ? 24.900 12.133 -39.396 1.00 51.72 98 LEU A C 1
ATOM 787 O O . LEU A 1 98 ? 24.080 12.731 -38.715 1.00 51.72 98 LEU A O 1
ATOM 791 N N . SER A 1 99 ? 24.949 12.266 -40.729 1.00 55.16 99 SER A N 1
ATOM 792 C CA . SER A 1 99 ? 24.066 13.171 -41.489 1.00 55.16 99 SER A CA 1
ATOM 793 C C . SER A 1 99 ? 22.623 13.114 -40.977 1.00 55.16 99 SER A C 1
ATOM 795 O O . SER A 1 99 ? 21.961 12.076 -41.069 1.00 55.16 99 SER A O 1
ATOM 797 N N . ILE A 1 100 ? 22.148 14.252 -40.460 1.00 51.81 100 ILE A N 1
ATOM 798 C CA . ILE A 1 100 ? 20.851 14.443 -39.798 1.00 51.81 100 ILE A CA 1
ATOM 799 C C . ILE A 1 100 ? 19.696 13.828 -40.613 1.00 51.81 100 ILE A C 1
ATOM 801 O O . ILE A 1 100 ? 18.771 13.253 -40.044 1.00 51.81 100 ILE A O 1
ATOM 805 N N . ARG A 1 101 ? 19.766 13.859 -41.954 1.00 46.31 101 ARG A N 1
ATOM 806 C CA . ARG A 1 101 ? 18.756 13.244 -42.838 1.00 46.31 101 ARG A CA 1
ATOM 807 C C . ARG A 1 101 ? 18.802 11.714 -42.876 1.00 46.31 101 ARG A C 1
ATOM 809 O O . ARG A 1 101 ? 17.748 11.096 -42.969 1.00 46.31 101 ARG A O 1
ATOM 816 N N . ASN A 1 102 ? 19.982 11.098 -42.807 1.00 49.81 102 ASN A N 1
ATOM 817 C CA . ASN A 1 102 ? 20.128 9.639 -42.842 1.00 49.81 102 ASN A CA 1
ATOM 818 C C . ASN A 1 102 ? 19.837 9.016 -41.473 1.00 49.81 102 ASN A C 1
ATOM 820 O O . ASN A 1 102 ? 19.125 8.019 -41.410 1.00 49.81 102 ASN A O 1
ATOM 824 N N . ALA A 1 103 ? 20.298 9.638 -40.383 1.00 49.62 103 ALA A N 1
ATOM 825 C CA . ALA A 1 103 ? 19.992 9.188 -39.026 1.00 49.62 103 ALA A CA 1
ATOM 826 C C . ALA A 1 103 ? 18.485 9.291 -38.718 1.00 49.62 103 ALA A C 1
ATOM 828 O O . ALA A 1 103 ? 17.901 8.332 -38.220 1.00 49.62 103 ALA A O 1
ATOM 829 N N . MET A 1 104 ? 17.821 10.394 -39.096 1.00 45.72 104 MET A N 1
ATOM 830 C CA . MET A 1 104 ? 16.369 10.543 -38.902 1.00 45.72 104 MET A CA 1
ATOM 831 C C . MET A 1 104 ? 15.523 9.600 -39.770 1.00 45.72 104 MET A C 1
ATOM 833 O O 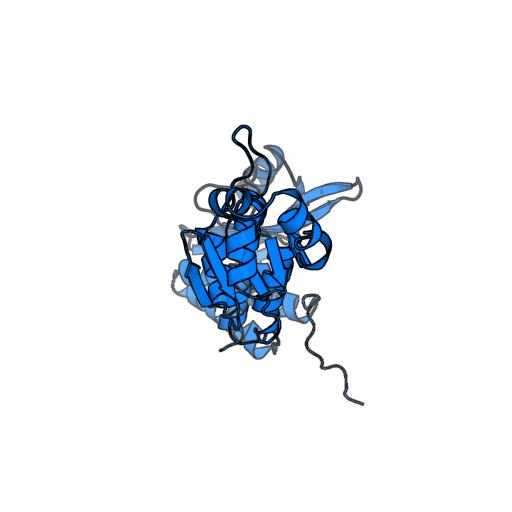. MET A 1 104 ? 14.442 9.204 -39.347 1.00 45.72 104 MET A O 1
ATOM 837 N N . ARG A 1 105 ? 15.996 9.207 -40.963 1.00 46.94 105 ARG A N 1
ATOM 838 C CA . ARG A 1 105 ? 15.284 8.252 -41.835 1.00 46.94 105 ARG A CA 1
ATOM 839 C C . ARG A 1 105 ? 15.421 6.793 -41.369 1.00 46.94 105 ARG A C 1
ATOM 841 O O . ARG A 1 105 ? 14.582 5.977 -41.726 1.00 46.94 105 ARG A O 1
ATOM 848 N N . ILE A 1 106 ? 16.461 6.474 -40.590 1.00 48.69 106 ILE A N 1
ATOM 849 C CA . ILE A 1 106 ? 16.721 5.142 -40.007 1.00 48.69 106 ILE A CA 1
ATOM 850 C C . ILE A 1 106 ? 16.082 5.005 -38.609 1.00 48.69 106 ILE A C 1
ATOM 852 O O . ILE A 1 106 ? 15.677 3.918 -38.212 1.00 48.69 106 ILE A O 1
ATOM 856 N N . LEU A 1 107 ? 15.960 6.106 -37.860 1.00 50.19 107 LEU A N 1
ATOM 857 C CA . LEU A 1 107 ? 15.481 6.135 -36.474 1.00 50.19 107 LEU A CA 1
ATOM 858 C C . LEU A 1 107 ? 14.106 6.812 -36.388 1.00 50.19 107 LEU A C 1
ATOM 860 O O . LEU A 1 107 ? 13.962 7.881 -35.800 1.00 50.19 107 LEU A O 1
ATOM 864 N N . ASN A 1 108 ? 13.072 6.193 -36.956 1.00 54.38 108 ASN A N 1
ATOM 865 C CA . ASN A 1 108 ? 11.702 6.590 -36.639 1.00 54.38 108 ASN A CA 1
ATOM 866 C C . ASN A 1 108 ? 11.394 6.141 -35.197 1.00 54.38 108 ASN A C 1
ATOM 868 O O . ASN A 1 108 ? 11.540 4.969 -34.844 1.00 54.38 108 ASN A O 1
ATOM 872 N N . ASP A 1 109 ? 11.052 7.074 -34.309 1.00 54.75 109 ASP A N 1
ATOM 873 C CA . ASP A 1 109 ? 10.720 6.777 -32.905 1.00 54.75 109 ASP A CA 1
ATOM 874 C C . ASP A 1 109 ? 9.429 5.965 -32.768 1.00 54.75 109 ASP A C 1
ATOM 876 O O . ASP A 1 109 ? 9.280 5.224 -31.797 1.00 54.75 109 ASP A O 1
ATOM 880 N N . LYS A 1 110 ? 8.526 6.055 -33.752 1.00 55.50 110 LYS A N 1
ATOM 881 C CA . LYS A 1 110 ? 7.259 5.313 -33.754 1.00 55.50 110 LYS A CA 1
ATOM 882 C C . LYS A 1 110 ? 7.430 3.803 -33.931 1.00 55.50 110 LYS A C 1
ATOM 884 O O . LYS A 1 110 ? 6.560 3.065 -33.494 1.00 55.50 110 LYS A O 1
ATOM 889 N N . ASP A 1 111 ? 8.541 3.358 -34.517 1.00 58.03 111 ASP A N 1
ATOM 890 C CA . ASP A 1 111 ? 8.732 1.943 -34.868 1.00 58.03 111 ASP A CA 1
ATOM 891 C C . ASP A 1 111 ? 9.391 1.130 -33.740 1.00 58.03 111 ASP A C 1
ATOM 893 O O . ASP A 1 111 ? 9.421 -0.096 -33.793 1.00 58.03 111 ASP A O 1
ATOM 897 N N . VAL A 1 112 ? 9.933 1.800 -32.715 1.00 67.69 112 VAL A N 1
ATOM 898 C CA . VAL A 1 112 ? 10.765 1.161 -31.677 1.00 67.69 112 VAL A CA 1
ATOM 899 C C . VAL A 1 112 ? 10.314 1.492 -30.255 1.00 67.69 112 VAL A C 1
ATOM 901 O O . VAL A 1 112 ? 10.563 0.709 -29.337 1.00 67.69 112 VAL A O 1
ATOM 904 N N . VAL A 1 113 ? 9.661 2.636 -30.037 1.00 79.69 113 VAL A N 1
ATOM 905 C CA . VAL A 1 113 ? 9.068 2.954 -28.733 1.00 79.69 113 VAL A CA 1
ATOM 906 C C . VAL A 1 113 ? 7.795 2.138 -28.552 1.00 79.69 113 VAL A C 1
ATOM 908 O O . VAL A 1 113 ? 6.857 2.268 -29.331 1.00 79.69 113 VAL A O 1
ATOM 911 N N . VAL A 1 114 ? 7.752 1.348 -27.485 1.00 84.50 114 VAL A N 1
ATOM 912 C CA . VAL A 1 114 ? 6.597 0.521 -27.118 1.00 84.50 114 VAL A CA 1
ATOM 913 C C . VAL A 1 114 ? 5.629 1.295 -26.221 1.00 84.50 114 VAL A C 1
ATOM 915 O O . VAL A 1 114 ? 4.424 1.256 -26.440 1.00 84.50 114 VAL A O 1
ATOM 918 N N . SER A 1 115 ? 6.144 2.013 -25.220 1.00 87.25 115 SER A N 1
ATOM 919 C CA . SER A 1 115 ? 5.337 2.778 -24.259 1.00 87.25 115 SER A CA 1
ATOM 920 C C . SER A 1 115 ? 6.120 3.957 -23.680 1.00 87.25 115 SER A C 1
ATOM 922 O O . SER A 1 115 ? 7.347 4.032 -23.817 1.00 87.25 115 SER A O 1
ATOM 924 N N . ARG A 1 116 ? 5.420 4.897 -23.033 1.00 89.75 116 ARG A N 1
ATOM 925 C CA . ARG A 1 116 ? 6.018 6.042 -22.325 1.00 89.75 116 ARG A CA 1
ATOM 926 C C . ARG A 1 116 ? 5.248 6.354 -21.042 1.00 89.75 116 ARG A C 1
ATOM 928 O O . ARG A 1 116 ? 4.076 6.009 -20.923 1.00 89.75 116 ARG A O 1
ATOM 935 N N . LYS A 1 117 ? 5.889 7.082 -20.121 1.00 89.25 117 LYS A N 1
ATOM 936 C CA . LYS A 1 117 ? 5.273 7.660 -18.913 1.00 89.25 117 LYS A CA 1
ATOM 937 C C . LYS A 1 117 ? 4.411 6.635 -18.159 1.00 89.25 117 LYS A C 1
ATOM 939 O O . LYS A 1 117 ? 4.899 5.553 -17.838 1.00 89.25 117 LYS A O 1
ATOM 944 N N . THR A 1 118 ? 3.153 6.977 -17.881 1.00 88.81 118 THR A N 1
ATOM 945 C CA . THR A 1 118 ? 2.180 6.166 -17.144 1.00 88.81 118 THR A CA 1
ATOM 946 C C . THR A 1 118 ? 2.082 4.742 -17.674 1.00 88.81 118 THR A C 1
ATOM 948 O O . THR A 1 118 ? 2.089 3.816 -16.871 1.00 88.81 118 THR A O 1
ATOM 951 N N . ASP A 1 119 ? 2.084 4.545 -18.994 1.00 89.12 119 ASP A N 1
ATOM 952 C CA . ASP A 1 119 ? 1.955 3.210 -19.590 1.00 89.12 119 ASP A CA 1
ATOM 953 C C . ASP A 1 119 ? 3.155 2.325 -19.241 1.00 89.12 119 ASP A C 1
ATOM 955 O O . ASP A 1 119 ? 2.993 1.160 -18.882 1.00 89.12 119 ASP A O 1
ATOM 959 N N . THR A 1 120 ? 4.367 2.892 -19.261 1.00 92.00 120 THR A N 1
ATOM 960 C CA . THR A 1 120 ? 5.578 2.176 -18.839 1.00 92.00 120 THR A CA 1
ATOM 961 C C . THR A 1 120 ? 5.523 1.831 -17.350 1.00 92.00 120 THR A C 1
ATOM 963 O O . THR A 1 120 ? 5.879 0.717 -16.972 1.00 92.00 120 THR A O 1
ATOM 966 N N . VAL A 1 121 ? 5.049 2.750 -16.498 1.00 93.06 121 VAL A N 1
ATOM 967 C CA . VAL A 1 121 ? 4.917 2.486 -15.053 1.00 93.06 121 VAL A CA 1
ATOM 968 C C . VAL A 1 121 ? 3.900 1.372 -14.794 1.00 93.06 121 VAL A C 1
ATOM 970 O O . VAL A 1 121 ? 4.203 0.441 -14.054 1.00 93.06 121 VAL A O 1
ATOM 973 N N . MET A 1 122 ? 2.725 1.428 -15.427 1.00 93.19 122 MET A N 1
ATOM 974 C CA . MET A 1 122 ? 1.670 0.423 -15.257 1.00 93.19 122 MET A CA 1
ATOM 975 C C . MET A 1 122 ? 2.080 -0.949 -15.796 1.00 93.19 122 MET A C 1
ATOM 977 O O . MET A 1 122 ? 1.746 -1.973 -15.204 1.00 93.19 122 MET A O 1
ATOM 981 N N . MET A 1 123 ? 2.862 -0.986 -16.875 1.00 93.81 123 MET A N 1
ATOM 982 C CA . MET A 1 123 ? 3.436 -2.227 -17.387 1.00 93.81 123 MET A CA 1
ATOM 983 C C . MET A 1 123 ? 4.413 -2.855 -16.379 1.00 93.81 123 MET A C 1
ATOM 985 O O . MET A 1 123 ? 4.296 -4.044 -16.080 1.00 93.81 123 MET A O 1
ATOM 989 N N . VAL A 1 124 ? 5.327 -2.068 -15.795 1.00 94.00 124 VAL A N 1
ATOM 990 C CA . VAL A 1 124 ? 6.254 -2.559 -14.755 1.00 94.00 124 VAL A CA 1
ATOM 991 C C . VAL A 1 124 ? 5.496 -2.988 -13.496 1.00 94.00 124 VAL A C 1
ATOM 993 O O . VAL A 1 124 ? 5.806 -4.032 -12.926 1.00 94.00 124 VAL A O 1
ATOM 996 N N . HIS A 1 125 ? 4.475 -2.233 -13.083 1.00 93.75 125 HIS A N 1
ATOM 997 C CA . HIS A 1 125 ? 3.581 -2.608 -11.984 1.00 93.75 125 HIS A CA 1
ATOM 998 C C . HIS A 1 125 ? 2.949 -3.985 -12.217 1.00 93.75 125 HIS A C 1
ATOM 1000 O O . HIS A 1 125 ? 3.089 -4.865 -11.367 1.00 93.75 125 HIS A O 1
ATOM 1006 N N . GLY A 1 126 ? 2.358 -4.214 -13.394 1.00 89.19 126 GLY A N 1
ATOM 1007 C CA . GLY A 1 126 ? 1.776 -5.507 -13.756 1.00 89.19 126 GLY A CA 1
ATOM 1008 C C . GLY A 1 126 ? 2.798 -6.646 -13.726 1.00 89.19 126 GLY A C 1
ATOM 1009 O O . GLY A 1 126 ? 2.509 -7.723 -13.208 1.00 89.19 126 GLY A O 1
ATOM 1010 N N . GLN A 1 127 ? 4.026 -6.400 -14.198 1.00 93.06 127 GLN A N 1
ATOM 1011 C CA . GLN A 1 127 ? 5.124 -7.374 -14.122 1.00 93.06 127 GLN A CA 1
ATOM 1012 C C . GLN A 1 127 ? 5.534 -7.708 -12.682 1.00 93.06 127 GLN A C 1
ATOM 1014 O O . GLN A 1 127 ? 5.909 -8.849 -12.409 1.00 93.06 127 GLN A O 1
ATOM 1019 N N . CYS A 1 128 ? 5.489 -6.735 -11.769 1.00 92.62 128 CYS A N 1
ATOM 1020 C CA . CYS A 1 128 ? 5.750 -6.956 -10.350 1.00 92.62 128 CYS A CA 1
ATOM 1021 C C . CYS A 1 128 ? 4.631 -7.776 -9.698 1.00 92.62 128 CYS A C 1
ATOM 1023 O O . CYS A 1 128 ? 4.915 -8.776 -9.045 1.00 92.62 128 CYS A O 1
ATOM 1025 N N . VAL A 1 129 ? 3.370 -7.374 -9.891 1.00 89.19 129 VAL A N 1
ATOM 1026 C CA . VAL A 1 129 ? 2.213 -8.019 -9.250 1.00 89.19 129 VAL A CA 1
ATOM 1027 C C . VAL A 1 129 ? 2.007 -9.444 -9.760 1.00 89.19 129 VAL A C 1
ATOM 1029 O O . VAL A 1 129 ? 1.738 -10.328 -8.958 1.00 89.19 129 VAL A O 1
ATOM 1032 N N . HIS A 1 130 ? 2.221 -9.708 -11.053 1.00 89.81 130 HIS A N 1
ATOM 1033 C CA . HIS A 1 130 ? 2.061 -11.048 -11.638 1.00 89.81 130 HIS A CA 1
ATOM 1034 C C . HIS A 1 130 ? 2.994 -12.114 -11.032 1.00 89.81 130 HIS A C 1
ATOM 1036 O O . HIS A 1 130 ? 2.728 -13.305 -11.144 1.00 89.81 130 HIS A O 1
ATOM 1042 N N . LYS A 1 131 ? 4.097 -11.706 -10.395 1.00 89.75 131 LYS A N 1
ATOM 1043 C CA . LYS A 1 131 ? 5.027 -12.623 -9.716 1.00 89.75 131 LYS A CA 1
ATOM 1044 C C . LYS A 1 131 ? 4.587 -12.998 -8.302 1.00 89.75 131 LYS A C 1
ATOM 1046 O O . LYS A 1 131 ? 5.212 -13.867 -7.694 1.00 89.75 131 LYS A O 1
ATOM 1051 N N . LEU A 1 132 ? 3.598 -12.300 -7.751 1.00 90.19 132 LEU A N 1
ATOM 1052 C CA . LEU A 1 132 ? 3.125 -12.524 -6.396 1.00 90.19 132 LEU A CA 1
ATOM 1053 C C . LEU A 1 132 ? 2.051 -13.602 -6.394 1.00 90.19 132 LEU A C 1
ATOM 1055 O O . LEU A 1 132 ? 1.100 -13.544 -7.168 1.00 90.19 132 LEU A O 1
ATOM 1059 N N . ASP A 1 133 ? 2.193 -14.543 -5.470 1.00 91.38 133 ASP A N 1
ATOM 1060 C CA . ASP A 1 133 ? 1.123 -15.467 -5.121 1.00 91.38 133 ASP A CA 1
ATOM 1061 C C . ASP A 1 133 ? 0.218 -14.793 -4.081 1.00 91.38 133 ASP A C 1
ATOM 1063 O O . ASP A 1 133 ? 0.586 -14.645 -2.909 1.00 91.38 133 ASP A O 1
ATOM 1067 N N . LEU A 1 134 ? -0.914 -14.278 -4.555 1.00 89.00 134 LEU A N 1
ATOM 1068 C CA . LEU A 1 134 ? -1.913 -13.580 -3.745 1.00 89.00 134 LEU A CA 1
ATOM 1069 C C . LEU A 1 134 ? -3.128 -14.462 -3.448 1.00 89.00 134 LEU A C 1
ATOM 1071 O O . LEU A 1 134 ? -4.106 -13.955 -2.897 1.00 89.00 134 LEU A O 1
ATOM 1075 N N . ASP A 1 135 ? -3.060 -15.752 -3.777 1.00 88.38 135 ASP A N 1
ATOM 1076 C CA . ASP A 1 135 ? -4.092 -16.696 -3.389 1.00 88.38 135 ASP A CA 1
ATOM 1077 C C . ASP A 1 135 ? -4.026 -16.932 -1.877 1.00 88.38 135 ASP A C 1
ATOM 1079 O O . ASP A 1 135 ? -2.959 -16.911 -1.251 1.00 88.38 135 ASP A O 1
ATOM 1083 N N . TYR A 1 136 ? -5.192 -17.109 -1.262 1.00 90.31 136 TYR A N 1
ATOM 1084 C CA . TYR A 1 136 ? -5.285 -17.266 0.181 1.00 90.31 136 TYR A CA 1
ATOM 1085 C C . TYR A 1 136 ? -6.413 -18.200 0.591 1.00 90.31 136 TYR A C 1
ATOM 1087 O O . TYR A 1 136 ? -7.466 -18.287 -0.039 1.00 90.31 136 TYR A O 1
ATOM 1095 N N . SER A 1 137 ? -6.197 -18.865 1.721 1.00 93.75 137 SER A N 1
ATOM 1096 C CA . SER A 1 137 ? -7.216 -19.617 2.439 1.00 93.75 137 SER A CA 1
ATOM 1097 C C . SER A 1 137 ? -7.735 -18.825 3.640 1.00 93.75 137 SER A C 1
ATOM 1099 O O . SER A 1 137 ? -7.089 -17.893 4.127 1.00 93.75 137 SER A O 1
ATOM 1101 N N . ARG A 1 138 ? -8.858 -19.263 4.225 1.00 94.06 138 ARG A N 1
ATOM 1102 C CA . ARG A 1 138 ? -9.323 -18.727 5.516 1.00 94.06 138 ARG A CA 1
ATOM 1103 C C . ARG A 1 138 ? -8.241 -18.811 6.597 1.00 94.06 138 ARG A C 1
ATOM 1105 O O . ARG A 1 138 ? -8.131 -17.901 7.408 1.00 94.06 138 ARG A O 1
ATOM 1112 N N . LYS A 1 139 ? -7.415 -19.866 6.605 1.00 96.38 139 LYS A N 1
ATOM 1113 C CA . LYS A 1 139 ? -6.333 -20.026 7.590 1.00 96.38 139 LYS A CA 1
ATOM 1114 C C . LYS A 1 139 ? -5.293 -18.909 7.476 1.00 96.38 139 LYS A C 1
ATOM 1116 O O . LYS A 1 139 ? -4.794 -18.461 8.508 1.00 96.38 139 LYS A O 1
ATOM 1121 N N . ASP A 1 140 ? -4.985 -18.470 6.257 1.00 95.12 140 ASP A N 1
ATOM 1122 C CA . ASP A 1 140 ? -4.047 -17.372 6.012 1.00 95.12 140 ASP A CA 1
ATOM 1123 C C . ASP A 1 140 ? -4.616 -16.050 6.531 1.00 95.12 140 ASP A C 1
ATOM 1125 O O . ASP A 1 140 ? -3.935 -15.337 7.265 1.00 95.12 140 ASP A O 1
ATOM 1129 N N . ILE A 1 141 ? -5.892 -15.771 6.247 1.00 97.00 141 ILE A N 1
ATOM 1130 C CA . ILE A 1 141 ? -6.584 -14.566 6.729 1.00 97.00 141 ILE A CA 1
ATOM 1131 C C . ILE A 1 141 ? -6.721 -14.571 8.258 1.00 97.00 141 ILE A C 1
ATOM 1133 O O . ILE A 1 141 ? -6.377 -13.592 8.917 1.00 97.00 141 ILE A O 1
ATOM 1137 N N . SER A 1 142 ? -7.127 -15.693 8.859 1.00 97.56 142 SER A N 1
ATOM 1138 C CA . SER A 1 142 ? -7.194 -15.838 10.318 1.00 97.56 142 SER A CA 1
ATOM 1139 C C . SER A 1 142 ? -5.823 -15.717 10.989 1.00 97.56 142 SER A C 1
ATOM 1141 O O . SER A 1 142 ? -5.741 -15.336 12.154 1.00 97.56 142 SER A O 1
ATOM 1143 N N . ALA A 1 143 ? -4.723 -16.041 10.300 1.00 97.56 143 ALA A N 1
ATOM 1144 C CA . ALA A 1 143 ? -3.386 -15.792 10.833 1.00 97.56 143 ALA A CA 1
ATOM 1145 C C . ALA A 1 143 ? -3.078 -14.289 10.931 1.00 97.56 143 ALA A C 1
ATOM 1147 O O . ALA A 1 143 ? -2.473 -13.883 11.920 1.00 97.56 143 ALA A O 1
ATOM 1148 N N . LEU A 1 144 ? -3.543 -13.475 9.974 1.00 97.62 144 LEU A N 1
ATOM 1149 C CA . LEU A 1 144 ? -3.446 -12.011 10.056 1.00 97.62 144 LEU A CA 1
ATOM 1150 C C . LEU A 1 144 ? -4.271 -11.463 11.225 1.00 97.62 144 LEU A C 1
ATOM 1152 O O . LEU A 1 144 ? -3.758 -10.685 12.023 1.00 97.62 144 LEU A O 1
ATOM 1156 N N . GLY A 1 145 ? -5.521 -11.922 11.362 1.00 97.94 145 GLY A N 1
ATOM 1157 C CA . GLY A 1 145 ? -6.404 -11.521 12.461 1.00 97.94 145 GLY A CA 1
ATOM 1158 C C . GLY A 1 145 ? -5.811 -11.838 13.835 1.00 97.94 145 GLY A C 1
ATOM 1159 O O . GLY A 1 145 ? -5.723 -10.961 14.688 1.00 97.94 145 GLY A O 1
ATOM 1160 N N . ARG A 1 146 ? -5.304 -13.064 14.024 1.00 98.31 146 ARG A N 1
ATOM 1161 C CA . ARG A 1 146 ? -4.653 -13.470 15.282 1.00 98.31 146 ARG A CA 1
ATOM 1162 C C . ARG A 1 146 ? -3.396 -12.670 15.598 1.00 98.31 146 ARG A C 1
ATOM 1164 O O . ARG A 1 146 ? -3.165 -12.382 16.764 1.00 98.31 146 ARG A O 1
ATOM 1171 N N . GLN A 1 147 ? -2.589 -12.323 14.594 1.00 97.56 147 GLN A N 1
ATOM 1172 C CA . GLN A 1 147 ? -1.417 -11.476 14.823 1.00 97.56 147 GLN A CA 1
ATOM 1173 C C . GLN A 1 147 ? -1.834 -10.083 15.306 1.00 97.56 147 GLN A C 1
ATOM 1175 O O . GLN A 1 147 ? -1.259 -9.582 16.265 1.00 97.56 147 GLN A O 1
ATOM 1180 N N . GLY A 1 148 ? -2.840 -9.477 14.673 1.00 97.75 148 GLY A N 1
ATOM 1181 C CA . GLY A 1 148 ? -3.354 -8.176 15.091 1.00 97.75 148 GLY A CA 1
ATOM 1182 C C . GLY A 1 148 ? -3.950 -8.206 16.498 1.00 97.75 148 GLY A C 1
ATOM 1183 O O . GLY A 1 148 ? -3.661 -7.321 17.298 1.00 97.75 148 GLY A O 1
ATOM 1184 N N . ALA A 1 149 ? -4.721 -9.249 16.820 1.00 98.25 149 ALA A N 1
ATOM 1185 C CA . ALA A 1 149 ? -5.297 -9.440 18.148 1.00 98.25 149 ALA A CA 1
ATOM 1186 C C . ALA A 1 149 ? -4.215 -9.616 19.225 1.00 98.25 149 ALA A C 1
ATOM 1188 O O . ALA A 1 149 ? -4.254 -8.915 20.231 1.00 98.25 149 ALA A O 1
ATOM 1189 N N . ALA A 1 150 ? -3.211 -10.466 18.982 1.00 98.19 150 ALA A N 1
ATOM 1190 C CA . ALA A 1 150 ? -2.074 -10.631 19.889 1.00 98.19 150 ALA A CA 1
ATOM 1191 C C . ALA A 1 150 ? -1.289 -9.321 20.059 1.00 98.19 150 ALA A C 1
ATOM 1193 O O . ALA A 1 150 ? -0.955 -8.939 21.174 1.00 98.19 150 ALA A O 1
ATOM 1194 N N . GLY A 1 151 ? -1.067 -8.579 18.968 1.00 97.75 151 GLY A N 1
ATOM 1195 C CA . GLY A 1 151 ? -0.428 -7.267 19.026 1.00 97.75 151 GLY A CA 1
ATOM 1196 C C . GLY A 1 151 ? -1.209 -6.268 19.882 1.00 97.75 151 GLY A C 1
ATOM 1197 O O . GLY A 1 151 ? -0.606 -5.468 20.593 1.00 97.75 151 GLY A O 1
ATOM 1198 N N . LEU A 1 152 ? -2.543 -6.330 19.860 1.00 97.56 152 LEU A N 1
ATOM 1199 C CA . LEU A 1 152 ? -3.386 -5.507 20.723 1.00 97.56 152 LEU A CA 1
ATOM 1200 C C . LEU A 1 152 ? -3.290 -5.962 22.186 1.00 97.56 152 LEU A C 1
ATOM 1202 O O . LEU A 1 152 ? -3.100 -5.130 23.062 1.00 97.56 152 LEU A O 1
ATOM 1206 N N . GLU A 1 153 ? -3.345 -7.263 22.469 1.00 97.56 153 GLU A N 1
ATOM 1207 C CA . GLU A 1 153 ? -3.193 -7.805 23.831 1.00 97.56 153 GLU A CA 1
ATOM 1208 C C . GLU A 1 153 ? -1.823 -7.471 24.453 1.00 97.56 153 GLU A C 1
ATOM 1210 O O . GLU A 1 153 ? -1.727 -7.202 25.651 1.00 97.56 153 GLU A O 1
ATOM 1215 N N . GLU A 1 154 ? -0.771 -7.427 23.636 1.00 97.25 154 GLU A N 1
ATOM 1216 C CA . GLU A 1 154 ? 0.608 -7.132 24.046 1.00 97.25 154 GLU A CA 1
ATOM 1217 C C . GLU A 1 154 ? 0.968 -5.634 23.983 1.00 97.25 154 GLU A C 1
ATOM 1219 O O . GLU A 1 154 ? 2.108 -5.257 24.266 1.00 97.25 154 GLU A O 1
ATOM 1224 N N . ALA A 1 155 ? 0.024 -4.764 23.605 1.00 96.12 155 ALA A N 1
ATOM 1225 C CA . ALA A 1 155 ? 0.254 -3.339 23.336 1.00 96.12 155 ALA A CA 1
ATOM 1226 C C . ALA A 1 155 ? 1.368 -3.057 22.299 1.00 96.12 155 ALA A C 1
ATOM 1228 O O . ALA A 1 155 ? 1.989 -1.986 22.271 1.00 96.12 155 ALA A O 1
ATOM 1229 N N . ALA A 1 156 ? 1.604 -4.005 21.392 1.00 96.88 156 ALA A N 1
ATOM 1230 C CA . ALA A 1 156 ? 2.514 -3.899 20.264 1.00 96.88 156 ALA A CA 1
ATOM 1231 C C . ALA A 1 156 ? 1.827 -3.175 19.094 1.00 96.88 156 ALA A C 1
ATOM 1233 O O . ALA A 1 156 ? 1.413 -3.771 18.098 1.00 96.88 156 ALA A O 1
ATOM 1234 N N . SER A 1 157 ? 1.734 -1.844 19.196 1.00 95.75 157 SER A N 1
ATOM 1235 C CA . SER A 1 157 ? 1.067 -0.994 18.190 1.00 95.75 157 SER A CA 1
ATOM 1236 C C . SER A 1 157 ? 1.525 -1.235 16.743 1.00 95.75 157 SER A C 1
ATOM 1238 O O . SER A 1 157 ? 0.720 -1.115 15.822 1.00 95.75 157 SER A O 1
ATOM 1240 N N . GLY A 1 158 ? 2.790 -1.614 16.530 1.00 96.00 158 GLY A N 1
ATOM 1241 C CA . GLY A 1 158 ? 3.315 -1.958 15.208 1.00 96.00 158 GLY A CA 1
ATOM 1242 C C . GLY A 1 158 ? 2.627 -3.173 14.575 1.00 96.00 158 GLY A C 1
ATOM 1243 O O . GLY A 1 158 ? 2.306 -3.128 13.389 1.00 96.00 158 GLY A O 1
ATOM 1244 N N . ASP A 1 159 ? 2.344 -4.218 15.355 1.00 96.56 159 ASP A N 1
ATOM 1245 C CA . ASP A 1 159 ? 1.675 -5.433 14.871 1.00 96.56 159 ASP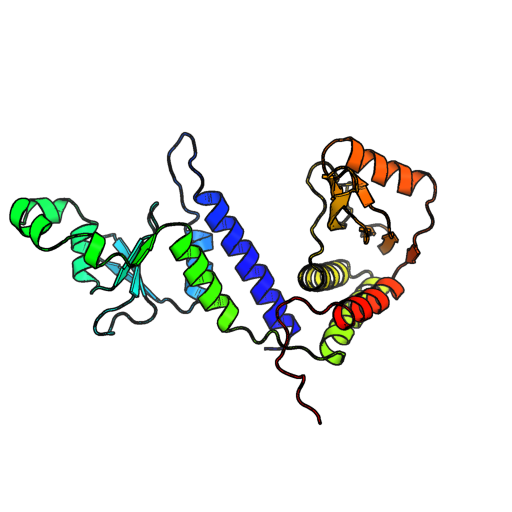 A CA 1
ATOM 1246 C C . ASP A 1 159 ? 0.182 -5.206 14.604 1.00 96.56 159 ASP A C 1
ATOM 1248 O O . ASP A 1 159 ? -0.367 -5.740 13.633 1.00 96.56 159 ASP A O 1
ATOM 1252 N N . VAL A 1 160 ? -0.463 -4.359 15.417 1.00 97.75 160 VAL A N 1
ATOM 1253 C CA . VAL A 1 160 ? -1.847 -3.913 15.193 1.00 97.75 160 VAL A CA 1
ATOM 1254 C C . VAL A 1 160 ? -1.946 -3.146 13.879 1.00 97.75 160 VAL A C 1
ATOM 1256 O O . VAL A 1 160 ? -2.754 -3.498 13.019 1.00 97.75 160 VAL A O 1
ATOM 1259 N N . VAL A 1 161 ? -1.098 -2.129 13.694 1.00 96.75 161 VAL A N 1
ATOM 1260 C CA . VAL A 1 161 ? -1.098 -1.301 12.480 1.00 96.75 161 VAL A CA 1
ATOM 1261 C C . VAL A 1 161 ? -0.772 -2.141 11.250 1.00 96.75 161 VAL A C 1
ATOM 1263 O O . VAL A 1 161 ? -1.487 -2.035 10.259 1.00 96.75 161 VAL A O 1
ATOM 1266 N N . GLU A 1 162 ? 0.235 -3.018 11.309 1.00 96.81 162 GLU A N 1
ATOM 1267 C CA . GLU A 1 162 ? 0.569 -3.900 10.185 1.00 96.81 162 GLU A CA 1
ATOM 1268 C C . GLU A 1 162 ? -0.625 -4.781 9.792 1.00 96.81 162 GLU A C 1
ATOM 1270 O O . GLU A 1 162 ? -0.960 -4.890 8.613 1.00 96.81 162 GLU A O 1
ATOM 1275 N N . SER A 1 163 ? -1.294 -5.391 10.771 1.00 97.56 163 SER A N 1
ATOM 1276 C CA . SER A 1 163 ? -2.448 -6.254 10.505 1.00 97.56 163 SER A CA 1
ATOM 1277 C C . SER A 1 163 ? -3.610 -5.461 9.901 1.00 97.56 163 SER A C 1
ATOM 1279 O O . SER A 1 163 ? -4.214 -5.903 8.922 1.00 97.56 163 SER A O 1
ATOM 1281 N N . LEU A 1 164 ? -3.883 -4.258 10.418 1.00 97.31 164 LEU A N 1
ATOM 1282 C CA . LEU A 1 164 ? -4.907 -3.361 9.875 1.00 97.31 164 LEU A CA 1
ATOM 1283 C C . LEU A 1 164 ? -4.572 -2.875 8.462 1.00 97.31 164 LEU A C 1
ATOM 1285 O O . LEU A 1 164 ? -5.473 -2.804 7.635 1.00 97.31 164 LEU A O 1
ATOM 1289 N N . GLU A 1 165 ? -3.308 -2.589 8.143 1.00 96.19 165 GLU A N 1
ATOM 1290 C CA . GLU A 1 165 ? -2.886 -2.231 6.783 1.00 96.19 165 GLU A CA 1
ATOM 1291 C C . GLU A 1 165 ? -3.107 -3.379 5.790 1.00 96.19 165 GLU A C 1
ATOM 1293 O O . GLU A 1 165 ? -3.544 -3.145 4.661 1.00 96.19 165 GLU A O 1
ATOM 1298 N N . LEU A 1 166 ? -2.859 -4.624 6.210 1.00 96.44 166 LEU A N 1
ATOM 1299 C CA . LEU A 1 166 ? -3.109 -5.804 5.380 1.00 96.44 166 LEU A CA 1
ATOM 1300 C C . LEU A 1 166 ? -4.606 -6.015 5.133 1.00 96.44 166 LEU A C 1
ATOM 1302 O O . LEU A 1 166 ? -5.009 -6.228 3.990 1.00 96.44 166 LEU A O 1
ATOM 1306 N N . PHE A 1 167 ? -5.441 -5.904 6.168 1.00 96.62 167 PHE A N 1
ATOM 1307 C CA . PHE A 1 167 ? -6.895 -5.967 5.998 1.00 96.62 167 PHE A CA 1
ATOM 1308 C C . PHE A 1 167 ? -7.441 -4.793 5.188 1.00 96.62 167 PHE A C 1
ATOM 1310 O O . PHE A 1 167 ? -8.341 -4.980 4.372 1.00 96.62 167 PHE A O 1
ATOM 1317 N N . ALA A 1 168 ? -6.878 -3.599 5.367 1.00 93.44 168 ALA A N 1
ATOM 1318 C CA . ALA A 1 168 ? -7.255 -2.427 4.599 1.00 93.44 168 ALA A CA 1
ATOM 1319 C C . ALA A 1 168 ? -7.009 -2.633 3.102 1.00 93.44 168 ALA A C 1
ATOM 1321 O O . ALA A 1 168 ? -7.855 -2.264 2.293 1.00 93.44 168 ALA A O 1
ATOM 1322 N N . GLU A 1 169 ? -5.905 -3.278 2.726 1.00 93.12 169 GLU A N 1
ATOM 1323 C CA . GLU A 1 169 ? -5.661 -3.639 1.331 1.00 93.12 169 GLU A CA 1
ATOM 1324 C C . GLU A 1 169 ? -6.686 -4.655 0.801 1.00 93.12 169 GLU A C 1
ATOM 1326 O O . GLU A 1 169 ? -7.189 -4.492 -0.308 1.00 93.12 169 GLU A O 1
ATOM 1331 N N . LEU A 1 170 ? -7.032 -5.678 1.589 1.00 93.00 170 LEU A N 1
ATOM 1332 C CA . LEU A 1 170 ? -7.966 -6.733 1.171 1.00 93.00 170 LEU A CA 1
ATOM 1333 C C . LEU A 1 170 ? -9.417 -6.251 1.047 1.00 93.00 170 LEU A C 1
ATOM 1335 O O . LEU A 1 170 ? -10.149 -6.742 0.193 1.00 93.00 170 LEU A O 1
ATOM 1339 N N . LEU A 1 171 ? -9.821 -5.291 1.879 1.00 92.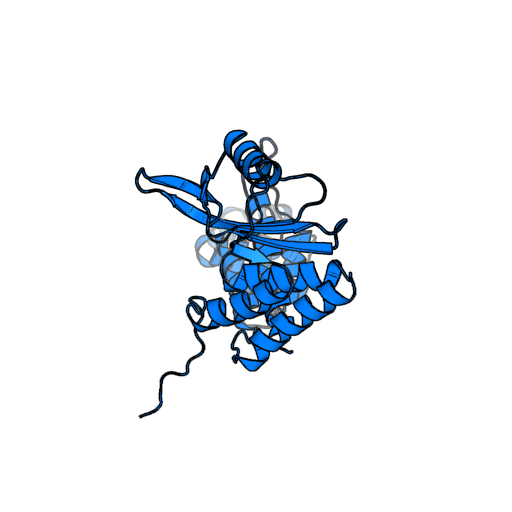06 171 LEU A N 1
ATOM 1340 C CA . LEU A 1 171 ? -11.188 -4.764 1.962 1.00 92.06 171 LEU A CA 1
ATOM 1341 C C . LEU A 1 171 ? -11.352 -3.382 1.306 1.00 92.06 171 LEU A C 1
ATOM 1343 O O . LEU A 1 171 ? -12.373 -2.719 1.509 1.00 92.06 171 LEU A O 1
ATOM 1347 N N . ASP A 1 172 ? -10.335 -2.927 0.564 1.00 89.75 172 ASP A N 1
ATOM 1348 C CA . ASP A 1 172 ? -10.252 -1.587 -0.040 1.00 89.75 172 ASP A CA 1
ATOM 1349 C C . ASP A 1 172 ? -10.529 -0.445 0.963 1.00 89.75 172 ASP A C 1
ATOM 1351 O O . ASP A 1 172 ? -11.065 0.618 0.629 1.00 89.75 172 ASP A O 1
ATOM 1355 N N . LEU A 1 173 ? -10.141 -0.641 2.227 1.00 91.56 173 LEU A N 1
ATOM 1356 C CA . LEU A 1 173 ? -10.177 0.422 3.223 1.00 91.56 173 LEU A CA 1
ATOM 1357 C C . LEU A 1 173 ? -9.030 1.386 2.944 1.00 91.56 173 LEU A C 1
ATOM 1359 O O . LEU A 1 173 ? -7.879 1.009 2.716 1.00 91.56 173 LEU A O 1
ATOM 1363 N N . ARG A 1 174 ? -9.334 2.677 2.986 1.00 89.81 174 ARG A N 1
ATOM 1364 C CA . ARG A 1 174 ? -8.359 3.735 2.746 1.00 89.81 174 ARG A CA 1
ATOM 1365 C C . ARG A 1 174 ? -8.073 4.480 4.041 1.00 89.81 174 ARG A C 1
ATOM 1367 O O . ARG A 1 174 ? -8.982 4.657 4.852 1.00 89.81 174 ARG A O 1
ATOM 1374 N N . PRO A 1 175 ? -6.832 4.956 4.236 1.00 90.38 175 PRO A N 1
ATOM 1375 C CA . PRO A 1 175 ? -6.549 5.849 5.343 1.00 90.38 175 PRO A CA 1
ATOM 1376 C C . PRO A 1 175 ? -7.389 7.121 5.208 1.00 90.38 175 PRO A C 1
ATOM 1378 O O . PRO A 1 175 ? -7.682 7.578 4.092 1.00 90.38 175 PRO A O 1
ATOM 1381 N N . ALA A 1 176 ? -7.743 7.710 6.347 1.00 88.56 176 ALA A N 1
ATOM 1382 C CA . ALA A 1 176 ? -8.504 8.948 6.378 1.00 88.56 176 ALA A CA 1
ATOM 1383 C C . ALA A 1 176 ? -7.829 10.052 5.539 1.00 88.56 176 ALA A C 1
ATOM 1385 O O . ALA A 1 176 ? -6.598 10.211 5.574 1.00 88.56 176 ALA A O 1
ATOM 1386 N N . PRO A 1 177 ? -8.615 10.848 4.787 1.00 82.75 177 PRO A N 1
ATOM 1387 C CA . PRO A 1 177 ? -8.080 11.994 4.064 1.00 82.75 177 PRO A CA 1
ATOM 1388 C C . PRO A 1 177 ? -7.430 12.981 5.041 1.00 82.75 177 PRO A C 1
ATOM 1390 O O . PRO A 1 177 ? -7.797 13.050 6.213 1.00 82.75 177 PRO A O 1
ATOM 1393 N N . ALA A 1 178 ? -6.484 13.793 4.558 1.00 82.81 178 ALA A N 1
ATOM 1394 C CA . ALA A 1 178 ? -5.733 14.725 5.408 1.00 82.81 178 ALA A CA 1
ATOM 1395 C C . ALA A 1 178 ? -6.638 15.649 6.246 1.00 82.81 178 ALA A C 1
ATOM 1397 O O . ALA A 1 178 ? -6.306 15.969 7.384 1.00 82.81 178 ALA A O 1
ATOM 1398 N N . SER A 1 179 ? -7.805 16.026 5.715 1.00 79.50 179 SER A N 1
ATOM 1399 C CA . SER A 1 179 ? -8.790 16.861 6.406 1.00 79.50 179 SER A CA 1
ATOM 1400 C C . SER A 1 179 ? -9.535 16.165 7.548 1.00 79.50 179 SER A C 1
ATOM 1402 O O . SER A 1 179 ? -10.186 16.864 8.315 1.00 79.50 179 SER A O 1
ATOM 1404 N N . ALA A 1 180 ? -9.471 14.834 7.648 1.00 81.69 180 ALA A N 1
ATOM 1405 C CA . ALA A 1 180 ? -10.167 14.006 8.637 1.00 81.69 180 ALA A CA 1
ATOM 1406 C C . ALA A 1 180 ? -9.215 13.329 9.644 1.00 81.69 180 ALA A C 1
ATOM 1408 O O . ALA A 1 180 ? -9.666 12.556 10.483 1.00 81.69 180 ALA A O 1
ATOM 1409 N N . LYS A 1 181 ? -7.905 13.605 9.573 1.00 85.38 181 LYS A N 1
ATOM 1410 C CA . LYS A 1 181 ? -6.922 13.051 10.513 1.00 85.38 181 LYS A CA 1
ATOM 1411 C C . LYS A 1 181 ? -7.130 13.598 11.928 1.00 85.38 181 LYS A C 1
ATOM 1413 O O . LYS A 1 181 ? -7.313 14.806 12.115 1.00 85.38 181 LYS A O 1
ATOM 1418 N N . LEU A 1 182 ? -7.011 12.710 12.909 1.00 87.88 182 LEU A N 1
ATOM 1419 C CA . LEU A 1 182 ? -6.934 13.048 14.328 1.00 87.88 182 LEU A CA 1
ATOM 1420 C C . LEU A 1 182 ? -5.493 12.866 14.833 1.00 87.88 182 LEU A C 1
ATOM 1422 O O . LEU A 1 182 ? -4.757 12.050 14.268 1.00 87.88 182 LEU A O 1
ATOM 1426 N N . PRO A 1 183 ? -5.059 13.638 15.846 1.00 88.31 183 PRO A N 1
ATOM 1427 C CA . PRO A 1 183 ? -3.757 13.438 16.474 1.00 88.31 183 PRO A CA 1
ATOM 1428 C C . PRO A 1 183 ? -3.606 12.001 16.975 1.00 88.31 183 PRO A C 1
ATOM 1430 O O . PRO A 1 183 ? -4.543 11.453 17.549 1.00 88.31 183 PRO A O 1
ATOM 1433 N N . GLU A 1 184 ? -2.439 11.404 16.725 1.00 88.62 184 GLU A N 1
ATOM 1434 C CA . GLU A 1 184 ? -2.050 10.083 17.248 1.00 88.62 184 GLU A CA 1
ATOM 1435 C C . GLU A 1 184 ? -3.080 8.965 17.019 1.00 88.62 184 GLU A C 1
ATOM 1437 O O . GLU A 1 184 ? -3.106 7.990 17.750 1.00 88.62 184 GLU A O 1
ATOM 1442 N N . THR A 1 185 ? -3.935 9.080 16.002 1.00 92.88 185 THR A N 1
ATOM 1443 C CA . THR A 1 185 ? -4.982 8.092 15.723 1.00 92.88 185 THR A CA 1
ATOM 1444 C C . THR A 1 185 ? -4.823 7.582 14.306 1.00 92.88 185 THR A C 1
ATOM 1446 O O . THR A 1 185 ? -4.706 8.367 13.356 1.00 92.88 185 THR A O 1
ATOM 1449 N N . TRP A 1 186 ? -4.869 6.266 14.149 1.00 94.94 186 TRP A N 1
ATOM 1450 C CA . TRP A 1 186 ? -4.969 5.660 12.832 1.00 94.94 186 TRP A CA 1
ATOM 1451 C C . TRP A 1 186 ? -6.432 5.457 12.479 1.00 94.94 186 TRP A C 1
ATOM 1453 O O . TRP A 1 186 ? -7.205 4.958 13.292 1.00 94.94 186 TRP A O 1
ATOM 1463 N N . ILE A 1 187 ? -6.816 5.877 11.276 1.00 93.81 187 ILE A N 1
ATOM 1464 C CA . ILE A 1 187 ? -8.209 5.855 10.835 1.00 93.81 187 ILE A CA 1
ATOM 1465 C C . ILE A 1 187 ? -8.267 5.264 9.433 1.00 93.81 187 ILE A C 1
ATOM 1467 O O . ILE A 1 187 ? -7.654 5.813 8.511 1.00 93.81 187 ILE A O 1
ATOM 1471 N N . TRP A 1 188 ? -9.050 4.201 9.273 1.00 94.44 188 TRP A N 1
ATOM 1472 C CA . TRP A 1 188 ? -9.346 3.573 7.988 1.00 94.44 188 TRP A CA 1
ATOM 1473 C C . TRP A 1 188 ? -10.846 3.537 7.732 1.00 94.44 188 TRP A C 1
ATOM 1475 O O . TRP A 1 188 ? -11.643 3.405 8.656 1.00 94.44 188 TRP A O 1
ATOM 1485 N N . GLY A 1 189 ? -11.233 3.626 6.467 1.00 92.62 189 GLY A N 1
ATOM 1486 C CA . GLY A 1 189 ? -12.616 3.429 6.065 1.00 92.62 189 GLY A CA 1
ATOM 1487 C C . GLY A 1 189 ? -12.779 3.336 4.559 1.00 92.62 189 GLY A C 1
ATOM 1488 O O . GLY A 1 189 ? -11.857 3.653 3.800 1.00 92.62 189 GLY A O 1
ATOM 1489 N N . GLN A 1 190 ? -13.948 2.888 4.113 1.00 89.31 190 GLN A N 1
ATOM 1490 C CA . GLN A 1 190 ? -14.249 2.827 2.685 1.00 89.31 190 GLN A CA 1
ATOM 1491 C C . GLN A 1 190 ? -14.543 4.218 2.132 1.00 89.31 190 GLN A C 1
ATOM 1493 O O . GLN A 1 190 ? -15.033 5.105 2.829 1.00 89.31 190 GLN A O 1
ATOM 1498 N N . ARG A 1 191 ? -14.220 4.425 0.856 1.00 87.06 191 ARG A N 1
ATOM 1499 C CA . ARG A 1 191 ? -14.684 5.596 0.111 1.00 87.06 191 ARG A CA 1
ATOM 1500 C C . ARG A 1 191 ? -15.941 5.212 -0.641 1.00 87.06 191 ARG A C 1
ATOM 1502 O O . ARG A 1 191 ? -15.992 4.158 -1.261 1.00 87.06 191 ARG A O 1
ATOM 1509 N N . GLY A 1 192 ? -16.916 6.103 -0.639 1.00 85.50 192 GLY A N 1
ATOM 1510 C CA . GLY A 1 192 ? -18.150 5.891 -1.372 1.00 85.50 192 GLY A CA 1
ATOM 1511 C C . GLY A 1 192 ? -18.793 7.197 -1.785 1.00 85.50 192 GLY A C 1
ATOM 1512 O O . GLY A 1 192 ? -18.228 8.284 -1.627 1.00 85.50 192 GLY A O 1
ATOM 1513 N N . VAL A 1 193 ? -20.010 7.069 -2.291 1.00 85.19 193 VAL A N 1
ATOM 1514 C CA . VAL A 1 193 ? -20.926 8.183 -2.501 1.00 85.19 193 VAL A CA 1
ATOM 1515 C C . VAL A 1 193 ? -22.229 7.892 -1.769 1.00 85.19 193 VAL A C 1
ATOM 1517 O O . VAL A 1 193 ? -22.647 6.738 -1.671 1.00 85.19 193 VAL A O 1
ATOM 1520 N N . ASP A 1 194 ? -22.853 8.924 -1.216 1.00 83.44 194 ASP A N 1
ATOM 1521 C CA . ASP A 1 194 ? -24.179 8.803 -0.621 1.00 83.44 194 ASP A CA 1
ATOM 1522 C C . ASP A 1 194 ? -25.289 8.808 -1.691 1.00 83.44 194 ASP A C 1
ATOM 1524 O O . ASP A 1 194 ? -25.044 8.880 -2.898 1.00 83.44 194 ASP A O 1
ATOM 1528 N N . ARG A 1 195 ? -26.549 8.766 -1.241 1.00 83.81 195 ARG A N 1
ATOM 1529 C CA . ARG A 1 195 ? -27.732 8.811 -2.121 1.00 83.81 195 ARG A CA 1
ATOM 1530 C C . ARG A 1 195 ? -27.836 10.092 -2.957 1.00 83.81 195 ARG A C 1
ATOM 1532 O O . ARG A 1 195 ? -28.535 10.089 -3.964 1.00 83.81 195 ARG A O 1
ATOM 1539 N N . ASN A 1 196 ? -27.158 11.162 -2.550 1.00 85.06 196 ASN A N 1
ATOM 1540 C CA . ASN A 1 196 ? -27.116 12.449 -3.240 1.00 85.06 196 ASN A CA 1
ATOM 1541 C C . ASN A 1 196 ? -25.852 12.596 -4.102 1.00 85.06 196 ASN A C 1
ATOM 1543 O O . ASN A 1 196 ? -25.550 13.698 -4.563 1.00 85.06 196 ASN A O 1
ATOM 1547 N N . ASN A 1 197 ? -25.113 11.504 -4.325 1.00 83.56 197 ASN A N 1
ATOM 1548 C CA . ASN A 1 197 ? -23.852 11.478 -5.058 1.00 83.56 197 ASN A CA 1
ATOM 1549 C C . ASN A 1 197 ? -22.737 12.326 -4.407 1.00 83.56 197 ASN A C 1
ATOM 1551 O O . ASN A 1 197 ? -21.771 12.714 -5.068 1.00 83.56 197 ASN A O 1
ATOM 1555 N N . ALA A 1 198 ? -22.858 12.627 -3.110 1.00 84.62 198 ALA A N 1
ATOM 1556 C CA . ALA A 1 198 ? -21.824 13.307 -2.347 1.00 84.62 198 ALA A CA 1
ATOM 1557 C C . ALA A 1 198 ? -20.790 12.293 -1.853 1.00 84.62 198 ALA A C 1
ATOM 1559 O O . ALA A 1 198 ? -21.141 11.204 -1.403 1.00 84.62 198 ALA A O 1
ATOM 1560 N N . GLN A 1 199 ? -19.505 12.648 -1.915 1.00 85.50 199 GLN A N 1
ATOM 1561 C CA . GLN A 1 199 ? -18.441 11.771 -1.430 1.00 85.50 199 GLN A CA 1
ATOM 1562 C C . GLN A 1 199 ? -18.594 11.516 0.069 1.00 85.50 199 GLN A C 1
ATOM 1564 O O . GLN A 1 199 ? -18.795 12.452 0.847 1.00 85.50 199 GLN A O 1
ATOM 1569 N N . VAL A 1 200 ? -18.424 10.260 0.471 1.00 87.62 200 VAL A N 1
ATOM 1570 C CA . VAL A 1 200 ? -18.427 9.816 1.868 1.00 87.62 200 VAL A CA 1
ATOM 1571 C C . VAL A 1 200 ? -17.211 8.950 2.177 1.00 87.62 200 VAL A C 1
ATOM 1573 O O . VAL A 1 200 ? -16.570 8.393 1.283 1.00 87.62 200 VAL A O 1
ATOM 1576 N N . PHE A 1 201 ? -16.885 8.873 3.462 1.00 88.38 201 PHE A N 1
ATOM 1577 C CA . PHE A 1 201 ? -15.794 8.081 4.007 1.00 88.38 201 PHE A CA 1
ATOM 1578 C C . PHE A 1 201 ? -16.267 7.326 5.254 1.00 88.38 201 PHE A C 1
ATOM 1580 O O . PHE A 1 201 ? -16.887 7.927 6.128 1.00 88.38 201 PHE A O 1
ATOM 1587 N N . GLY A 1 202 ? -15.967 6.034 5.353 1.00 86.75 202 GLY A N 1
ATOM 1588 C CA . GLY A 1 202 ? -16.385 5.165 6.457 1.00 86.75 202 GLY A CA 1
ATOM 1589 C C . GLY A 1 202 ? -17.279 4.015 5.996 1.00 86.75 202 GLY A C 1
ATOM 1590 O O . GLY A 1 202 ? -17.313 3.693 4.813 1.00 86.75 202 GLY A O 1
ATOM 1591 N N . ASN A 1 203 ? -17.990 3.415 6.951 1.00 87.12 203 ASN A N 1
ATOM 1592 C CA . ASN A 1 203 ? -18.826 2.223 6.806 1.00 87.12 203 ASN A CA 1
ATOM 1593 C C . ASN A 1 203 ? -18.139 1.034 6.083 1.00 87.12 203 ASN A C 1
ATOM 1595 O O . ASN A 1 203 ? -18.469 0.755 4.932 1.00 87.12 203 ASN A O 1
ATOM 1599 N N . PRO A 1 204 ? -17.206 0.325 6.748 1.00 93.00 204 PRO A N 1
ATOM 1600 C CA . PRO A 1 204 ? -16.790 0.520 8.140 1.00 93.00 204 PRO A CA 1
ATOM 1601 C C . PRO A 1 204 ? -15.834 1.709 8.310 1.00 93.00 204 PRO A C 1
ATOM 1603 O O . PRO A 1 204 ? -15.115 2.096 7.387 1.00 93.00 204 PRO A O 1
ATOM 1606 N N . LEU A 1 205 ? -15.818 2.277 9.513 1.00 93.19 205 LEU A N 1
ATOM 1607 C CA . LEU A 1 205 ? -14.822 3.230 9.990 1.00 93.19 205 LEU A CA 1
ATOM 1608 C C . LEU A 1 205 ? -14.078 2.598 11.173 1.00 93.19 205 LEU A C 1
ATOM 1610 O O . LEU A 1 205 ? -14.686 2.333 12.207 1.00 93.19 205 LEU A O 1
ATOM 1614 N N . ILE A 1 206 ? -12.778 2.363 11.020 1.00 95.75 206 ILE A N 1
ATOM 1615 C CA . ILE A 1 206 ? -11.915 1.718 12.017 1.00 95.75 206 ILE A CA 1
ATOM 1616 C C . ILE A 1 206 ? -10.964 2.762 12.588 1.00 95.75 206 ILE A C 1
ATOM 1618 O O . ILE A 1 206 ? -10.289 3.458 11.826 1.00 95.75 206 ILE A O 1
ATOM 1622 N N . LEU A 1 207 ? -10.911 2.869 13.915 1.00 95.44 207 LEU A N 1
ATOM 1623 C CA . LEU A 1 207 ? -10.049 3.797 14.637 1.00 95.44 207 LEU A CA 1
ATOM 1624 C C . LEU A 1 207 ? -9.167 3.030 15.611 1.00 95.44 207 LEU A C 1
ATOM 1626 O O . LEU A 1 207 ? -9.679 2.355 16.499 1.00 95.44 207 LEU A O 1
ATOM 1630 N N . PHE A 1 208 ? -7.854 3.181 15.471 1.00 96.81 208 PHE A N 1
ATOM 1631 C CA . PHE A 1 208 ? -6.880 2.675 16.429 1.00 96.81 208 PHE A CA 1
ATOM 1632 C C . PHE A 1 208 ? -6.233 3.839 17.176 1.00 96.81 208 PHE A C 1
ATOM 1634 O O . PHE A 1 208 ? -5.673 4.746 16.548 1.00 96.81 208 PHE A O 1
ATOM 1641 N N . PHE A 1 209 ? -6.303 3.785 18.504 1.00 95.12 209 PHE A N 1
ATOM 1642 C CA . PHE A 1 209 ? -5.718 4.744 19.437 1.00 95.12 209 PHE A CA 1
ATOM 1643 C C . PHE A 1 209 ? -4.502 4.086 20.111 1.00 95.12 209 PHE A C 1
ATOM 1645 O O . PHE A 1 209 ? -4.673 3.388 21.111 1.00 95.12 209 PHE A O 1
ATOM 1652 N N . PRO A 1 210 ? -3.268 4.267 19.602 1.00 94.75 210 PRO A N 1
ATOM 1653 C CA . PRO A 1 210 ? -2.087 3.582 20.124 1.00 94.75 210 PRO A CA 1
ATOM 1654 C C . PRO A 1 210 ? -1.765 3.950 21.576 1.00 94.75 210 PRO A C 1
ATOM 1656 O O . PRO A 1 210 ? -1.276 3.107 22.317 1.00 94.75 210 PRO A O 1
ATOM 1659 N N . SER A 1 211 ? -2.048 5.189 21.995 1.00 92.75 211 SER A N 1
ATOM 1660 C CA . SER A 1 211 ? -1.814 5.662 23.367 1.00 92.75 211 SER A CA 1
ATOM 1661 C C . SER A 1 211 ? -2.756 5.026 24.394 1.00 92.75 211 SER A C 1
ATOM 1663 O O . SER A 1 211 ? -2.372 4.848 25.547 1.00 92.75 211 SER A O 1
ATOM 1665 N N . GLU A 1 212 ? -3.967 4.662 23.973 1.00 93.12 212 GLU A N 1
ATOM 1666 C CA . GLU A 1 212 ? -4.968 3.963 24.790 1.00 93.12 212 GLU A CA 1
ATOM 1667 C C . GLU A 1 212 ? -4.942 2.444 24.570 1.00 93.12 212 GLU A C 1
ATOM 1669 O O . GLU A 1 212 ? -5.647 1.719 25.264 1.00 93.12 212 GLU A O 1
ATOM 1674 N N . ASN A 1 213 ? -4.153 1.975 23.596 1.00 95.12 213 ASN A N 1
ATOM 1675 C CA . ASN A 1 213 ? -4.145 0.602 23.101 1.00 95.12 213 ASN A CA 1
ATOM 1676 C C . ASN A 1 213 ? -5.562 0.055 22.840 1.00 95.12 213 ASN A C 1
ATOM 1678 O O . ASN A 1 213 ? -5.922 -1.033 23.282 1.00 95.12 213 ASN A O 1
ATOM 1682 N N . ARG A 1 214 ? -6.372 0.858 22.142 1.00 94.94 214 ARG A N 1
ATOM 1683 C CA . ARG A 1 214 ? -7.801 0.611 21.923 1.00 94.94 214 ARG A CA 1
ATOM 1684 C C . ARG A 1 214 ? -8.146 0.646 20.445 1.00 94.94 214 ARG A C 1
ATOM 1686 O O . ARG A 1 214 ? -7.680 1.534 19.721 1.00 94.94 214 ARG A O 1
ATOM 1693 N N . LEU A 1 215 ? -8.995 -0.280 20.012 1.00 96.12 215 LEU A N 1
ATOM 1694 C CA . LEU A 1 215 ? -9.480 -0.360 18.638 1.00 96.12 215 LEU A CA 1
ATOM 1695 C C . LEU A 1 215 ? -11.007 -0.270 18.618 1.00 96.12 215 LEU A C 1
ATOM 1697 O O . LEU A 1 215 ? -11.683 -1.013 19.313 1.00 96.12 215 LEU A O 1
ATOM 1701 N N . ASN A 1 216 ? -11.556 0.609 17.784 1.00 95.75 216 ASN A N 1
ATOM 1702 C CA . ASN A 1 216 ? -12.999 0.752 17.616 1.00 95.75 216 ASN A CA 1
ATOM 1703 C C . ASN A 1 216 ? -13.389 0.600 16.152 1.00 95.75 216 ASN A C 1
ATOM 1705 O O . ASN A 1 216 ? -12.696 1.099 15.261 1.00 95.75 216 ASN A O 1
ATOM 1709 N N . LEU A 1 217 ? -14.559 0.017 15.917 1.00 95.69 217 LEU A N 1
ATOM 1710 C CA . LEU A 1 217 ? -15.199 -0.023 14.612 1.00 95.69 217 LEU A CA 1
ATOM 1711 C C . LEU A 1 217 ? -16.606 0.570 14.686 1.00 95.69 217 LEU A C 1
ATOM 1713 O O . LEU A 1 217 ? -17.385 0.260 15.586 1.00 95.69 217 LEU A O 1
ATOM 1717 N N . PHE A 1 218 ? -16.933 1.398 13.697 1.00 93.38 218 PHE A N 1
ATOM 1718 C CA . PHE A 1 218 ? -18.251 1.999 13.519 1.00 93.38 218 PHE A CA 1
ATOM 1719 C C . PHE A 1 218 ? -18.784 1.736 12.102 1.00 93.38 218 PHE A C 1
ATOM 1721 O O . PHE A 1 218 ? -18.110 2.017 11.109 1.00 93.38 218 PHE A O 1
ATOM 1728 N N . HIS A 1 219 ? -20.032 1.296 11.984 1.00 90.94 219 HIS A N 1
ATOM 1729 C CA . HIS A 1 219 ? -20.796 1.173 10.740 1.00 90.94 219 HIS A CA 1
ATOM 1730 C C . HIS A 1 219 ? -21.452 2.510 10.389 1.00 90.94 219 HIS A C 1
ATOM 1732 O O . HIS A 1 219 ? -22.663 2.636 10.208 1.00 90.94 219 HIS A O 1
ATOM 1738 N N . THR A 1 220 ? -20.628 3.553 10.339 1.00 86.19 220 THR A N 1
ATOM 1739 C CA . THR A 1 220 ? -21.060 4.911 10.025 1.00 86.19 220 THR A CA 1
ATOM 1740 C C . THR A 1 220 ? -20.229 5.484 8.895 1.00 86.19 220 THR A C 1
ATOM 1742 O O . THR A 1 220 ? -19.020 5.256 8.807 1.00 86.19 220 THR A O 1
ATOM 1745 N N . ALA A 1 221 ? -20.886 6.246 8.030 1.00 84.50 221 ALA A N 1
ATOM 1746 C CA . ALA A 1 221 ? -20.236 7.033 7.001 1.00 84.50 221 ALA A CA 1
ATOM 1747 C C . ALA A 1 221 ? -20.266 8.508 7.411 1.00 84.50 221 ALA A C 1
ATOM 1749 O O . ALA A 1 221 ? -21.299 9.038 7.821 1.00 84.50 221 ALA A O 1
ATOM 1750 N N . VAL A 1 222 ? -19.132 9.186 7.266 1.00 83.50 222 VAL A N 1
ATOM 1751 C CA . VAL A 1 222 ? -19.016 10.637 7.412 1.00 83.50 222 VAL A CA 1
ATOM 1752 C C . VAL A 1 222 ? -18.848 11.278 6.038 1.00 83.50 222 VAL A C 1
ATOM 1754 O O . VAL A 1 222 ? -18.442 10.626 5.075 1.00 83.50 222 VAL A O 1
ATOM 1757 N N . ALA A 1 223 ? -19.143 12.574 5.926 1.00 77.31 223 ALA A N 1
ATOM 1758 C CA . ALA A 1 223 ? -18.870 13.322 4.699 1.00 77.31 223 ALA A CA 1
ATOM 1759 C C . ALA A 1 223 ? -17.396 13.141 4.285 1.00 77.31 223 ALA A C 1
ATOM 1761 O O . ALA A 1 223 ? -16.504 13.200 5.128 1.00 77.31 223 ALA A O 1
ATOM 1762 N N . GLY A 1 224 ? -17.129 12.912 3.001 1.00 63.16 224 GLY A N 1
ATOM 1763 C CA . GLY A 1 224 ? -15.830 12.454 2.494 1.00 63.16 224 GLY A CA 1
ATOM 1764 C C . GLY A 1 224 ? -14.766 13.545 2.355 1.00 63.16 224 GLY A C 1
ATOM 1765 O O . GLY A 1 224 ? -13.595 13.231 2.145 1.00 63.16 224 GLY A O 1
ATOM 1766 N N . THR A 1 225 ? -15.134 14.824 2.483 1.00 61.84 225 THR A N 1
ATOM 1767 C CA . THR A 1 225 ? -14.211 15.951 2.280 1.00 61.84 225 THR A CA 1
ATOM 1768 C C . THR A 1 225 ? -14.473 17.112 3.240 1.00 61.84 225 THR A C 1
ATOM 1770 O O . THR A 1 225 ? -15.617 17.532 3.411 1.00 61.84 225 THR A O 1
ATOM 1773 N N . GLY A 1 226 ? -13.397 17.710 3.768 1.00 59.44 226 GLY A N 1
ATOM 1774 C CA . GLY A 1 226 ? -13.422 19.006 4.460 1.00 59.44 226 GLY A CA 1
ATOM 1775 C C . GLY A 1 226 ? -13.346 18.947 5.992 1.00 59.44 226 GLY A C 1
ATOM 1776 O O . GLY A 1 226 ? -13.152 17.893 6.592 1.00 59.44 226 GLY A O 1
ATOM 1777 N N . ARG A 1 227 ? -13.479 20.120 6.638 1.00 60.38 227 ARG A N 1
ATOM 1778 C CA . ARG A 1 227 ? -13.475 20.271 8.114 1.00 60.38 227 ARG A CA 1
ATOM 1779 C C . ARG A 1 227 ? -14.666 19.577 8.787 1.00 60.38 227 ARG A C 1
ATOM 1781 O O . ARG A 1 227 ? -14.616 19.286 9.978 1.00 60.38 227 ARG A O 1
ATOM 1788 N N . THR A 1 228 ? -15.724 19.321 8.025 1.00 70.31 228 THR A N 1
ATOM 1789 C CA . THR A 1 228 ? -16.939 18.626 8.458 1.00 70.31 228 THR A CA 1
ATOM 1790 C C . THR A 1 228 ? -16.675 17.163 8.800 1.00 70.31 228 THR A C 1
ATOM 1792 O O . THR A 1 228 ? -17.222 16.681 9.784 1.00 70.31 228 THR A O 1
ATOM 1795 N N . SER A 1 229 ? -15.791 16.482 8.065 1.00 76.81 229 SER A N 1
ATOM 1796 C CA . SER A 1 229 ? -15.427 15.079 8.308 1.00 76.81 229 SER A CA 1
ATOM 1797 C C . SER A 1 229 ? -14.716 14.898 9.648 1.00 76.81 229 SER A C 1
ATOM 1799 O O . SER A 1 229 ? -15.121 14.065 10.450 1.00 76.81 229 SER A O 1
ATOM 1801 N N . LYS A 1 230 ? -13.690 15.718 9.920 1.00 84.69 230 LYS A N 1
ATOM 1802 C CA . LYS A 1 230 ? -12.958 15.685 11.195 1.00 84.69 230 LYS A CA 1
ATOM 1803 C C . LYS A 1 230 ? -13.888 15.943 12.372 1.00 84.69 230 LYS A C 1
ATOM 1805 O O . LYS A 1 230 ? -13.925 15.141 13.296 1.00 84.69 230 LYS A O 1
ATOM 1810 N N . LYS A 1 231 ? -14.673 17.022 12.295 1.00 85.44 231 LYS A N 1
ATOM 1811 C CA . LYS A 1 231 ? -15.613 17.380 13.357 1.00 85.44 231 LYS A CA 1
ATOM 1812 C C . LYS A 1 231 ? -16.654 16.283 13.592 1.00 85.44 231 LYS A C 1
ATOM 1814 O O . LYS A 1 231 ? -16.980 16.012 14.735 1.00 85.44 231 LYS A O 1
ATOM 1819 N N . ALA A 1 232 ? -17.144 15.623 12.542 1.00 83.56 232 ALA A N 1
ATOM 1820 C CA . ALA A 1 232 ? -18.081 14.511 12.692 1.00 83.56 232 ALA A CA 1
ATOM 1821 C C . ALA A 1 232 ? -17.466 13.328 13.458 1.00 83.56 232 ALA A C 1
ATOM 1823 O O . ALA A 1 232 ? -18.131 12.761 14.322 1.00 83.56 232 ALA A O 1
ATOM 1824 N N . ILE A 1 233 ? -16.203 12.984 13.180 1.00 86.88 233 ILE A N 1
ATOM 1825 C CA . ILE A 1 233 ? -15.489 11.924 13.908 1.00 86.88 233 ILE A CA 1
ATOM 1826 C C . ILE A 1 233 ? -15.220 12.361 15.360 1.00 86.88 233 ILE A C 1
ATOM 1828 O O . ILE A 1 233 ? -15.461 11.585 16.279 1.00 86.88 233 ILE A O 1
ATOM 1832 N N . GLU A 1 234 ? -14.790 13.606 15.592 1.00 88.19 234 GLU A N 1
ATOM 1833 C CA . GLU A 1 234 ? -14.599 14.155 16.947 1.00 88.19 234 GLU A CA 1
ATOM 1834 C C . GLU A 1 234 ? -15.908 14.157 17.750 1.00 88.19 234 GLU A C 1
ATOM 1836 O O . GLU A 1 234 ? -15.931 13.685 18.882 1.00 88.19 234 GLU A O 1
ATOM 1841 N N . ASP A 1 235 ? -17.012 14.619 17.157 1.00 85.06 235 ASP A N 1
ATOM 1842 C CA . ASP A 1 235 ? -18.334 14.651 17.788 1.00 85.06 235 ASP A CA 1
ATOM 1843 C C . ASP A 1 235 ? -18.847 13.232 18.089 1.00 85.06 235 ASP A C 1
ATOM 1845 O O . ASP A 1 235 ? -19.498 13.018 19.112 1.00 85.06 235 ASP A O 1
ATOM 1849 N N . MET A 1 236 ? -18.565 12.259 17.215 1.00 84.25 236 MET A N 1
ATOM 1850 C CA . MET A 1 236 ? -18.897 10.846 17.429 1.00 84.25 236 MET A CA 1
ATOM 1851 C C . MET A 1 236 ? -18.163 10.282 18.652 1.00 84.25 236 MET A C 1
ATOM 1853 O O . MET A 1 236 ? -18.787 9.639 19.496 1.00 84.25 236 MET A O 1
ATOM 1857 N N . LEU A 1 237 ? -16.864 10.568 18.780 1.00 84.94 237 LEU A N 1
ATOM 1858 C CA . LEU A 1 237 ? -16.052 10.131 19.917 1.00 84.94 237 LEU A CA 1
ATOM 1859 C C . LEU A 1 237 ? -16.442 10.857 21.214 1.00 84.94 237 LEU A C 1
ATOM 1861 O O . LEU A 1 237 ? -16.597 10.223 22.255 1.00 84.94 237 LEU A O 1
ATOM 1865 N N . ALA A 1 238 ? -16.667 12.173 21.156 1.00 82.00 238 ALA A N 1
ATOM 1866 C CA . ALA A 1 238 ? -16.990 13.004 22.317 1.00 82.00 238 ALA A CA 1
ATOM 1867 C C . ALA A 1 238 ? -18.365 12.694 22.928 1.00 82.00 238 ALA A C 1
ATOM 1869 O O . ALA A 1 238 ? -18.553 12.833 24.134 1.00 82.00 238 ALA A O 1
ATOM 1870 N N . LYS A 1 239 ? -19.333 12.251 22.116 1.00 74.12 239 LYS A N 1
ATOM 1871 C CA . LYS A 1 239 ? -20.669 11.852 22.592 1.00 74.12 239 LYS A CA 1
ATOM 1872 C C . LYS A 1 239 ? -20.685 10.493 23.298 1.00 74.12 239 LYS A C 1
ATOM 1874 O O . LYS A 1 239 ? -21.763 10.024 23.652 1.00 74.12 239 LYS A O 1
ATOM 1879 N N . GLY A 1 240 ? -19.525 9.858 23.483 1.00 63.69 240 GLY A N 1
ATOM 1880 C CA . GLY A 1 240 ? -19.443 8.496 24.000 1.00 63.69 240 GLY A CA 1
ATOM 1881 C C . GLY A 1 240 ? -20.135 7.509 23.066 1.00 63.69 240 GLY A C 1
ATOM 1882 O O . GLY A 1 240 ? -20.788 6.583 23.542 1.00 63.69 240 GLY A O 1
ATOM 1883 N N . GLY A 1 241 ? -20.061 7.748 21.747 1.00 66.06 241 GLY A N 1
ATOM 1884 C CA . GLY A 1 241 ? -20.607 6.838 20.751 1.00 66.06 241 GLY A CA 1
ATOM 1885 C C . GLY A 1 241 ? -20.044 5.446 20.998 1.00 66.06 241 GLY A C 1
ATOM 1886 O O . GLY A 1 241 ? -18.846 5.228 20.826 1.00 66.06 241 GLY A O 1
ATOM 1887 N N . LYS A 1 242 ? -20.905 4.535 21.460 1.00 81.19 242 LYS A N 1
ATOM 1888 C CA . LYS A 1 242 ? -20.537 3.140 21.674 1.00 81.19 242 LYS A CA 1
ATOM 1889 C C . LYS A 1 242 ? -20.135 2.571 20.320 1.00 81.19 242 LYS A C 1
ATOM 1891 O O . LYS A 1 242 ? -20.907 2.699 19.368 1.00 81.19 242 LYS A O 1
ATOM 1896 N N . ALA A 1 243 ? -18.927 2.031 20.225 1.00 89.38 243 ALA A N 1
ATOM 1897 C CA . ALA A 1 243 ? -18.496 1.397 18.994 1.00 89.38 243 ALA A CA 1
ATOM 1898 C C . ALA A 1 243 ? -19.377 0.172 18.723 1.00 89.38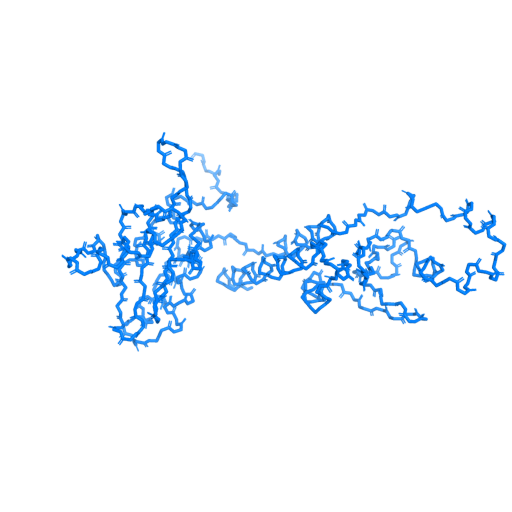 243 ALA A C 1
ATOM 1900 O O . ALA A 1 243 ? -19.896 -0.457 19.651 1.00 89.38 243 ALA A O 1
ATOM 1901 N N . ASP A 1 244 ? -19.577 -0.144 17.447 1.00 93.69 244 ASP A N 1
ATOM 1902 C CA . ASP A 1 244 ? -20.353 -1.325 17.071 1.00 93.69 244 ASP A CA 1
ATOM 1903 C C . ASP A 1 244 ? -19.567 -2.602 17.387 1.00 93.69 244 ASP A C 1
ATOM 1905 O O . ASP A 1 244 ? -20.155 -3.609 17.777 1.00 93.69 244 ASP A O 1
ATOM 1909 N N . LEU A 1 245 ? -18.237 -2.534 17.258 1.00 95.94 245 LEU A N 1
ATOM 1910 C CA . LEU A 1 245 ? -17.283 -3.539 17.722 1.00 95.94 245 LEU A CA 1
ATOM 1911 C C . LEU A 1 245 ? -16.065 -2.855 18.350 1.00 95.94 245 LEU A C 1
ATOM 1913 O O . LEU A 1 245 ? -15.689 -1.748 17.955 1.00 95.94 245 LEU A O 1
ATOM 1917 N N . GLU A 1 246 ? -15.443 -3.544 19.301 1.00 95.50 246 GLU A N 1
ATOM 1918 C CA . GLU A 1 246 ? -14.289 -3.066 20.064 1.00 95.50 246 GLU A CA 1
ATOM 1919 C C . GLU A 1 246 ? -13.186 -4.133 20.084 1.00 95.50 246 GLU A C 1
ATOM 1921 O O . GLU A 1 246 ? -13.453 -5.338 20.053 1.00 95.50 246 GLU A O 1
ATOM 1926 N N . ASP A 1 247 ? -11.944 -3.661 20.125 1.00 95.94 247 ASP A N 1
ATOM 1927 C CA . ASP A 1 247 ? -10.723 -4.417 20.371 1.00 95.94 247 ASP A CA 1
ATOM 1928 C C . ASP A 1 247 ? -10.568 -5.675 19.500 1.00 95.94 247 ASP A C 1
ATOM 1930 O O . ASP A 1 247 ? -10.679 -5.613 18.272 1.00 95.94 247 ASP A O 1
ATOM 1934 N N . THR A 1 248 ? -10.252 -6.822 20.104 1.00 96.81 248 THR A N 1
ATOM 1935 C CA . THR A 1 248 ? -9.879 -8.040 19.373 1.00 96.81 248 THR A CA 1
ATOM 1936 C C . THR A 1 248 ? -11.017 -8.600 18.518 1.00 96.81 248 THR A C 1
ATOM 1938 O O . THR A 1 248 ? -10.745 -9.182 17.467 1.00 96.81 248 THR A O 1
ATOM 1941 N N . ALA A 1 249 ? -12.280 -8.337 18.880 1.00 97.56 249 ALA A N 1
ATOM 1942 C CA . ALA A 1 249 ? -13.451 -8.760 18.106 1.00 97.56 249 ALA A CA 1
ATOM 1943 C C . ALA A 1 249 ? -13.489 -8.143 16.695 1.00 97.56 249 ALA A C 1
ATOM 1945 O O . ALA A 1 249 ? -14.089 -8.705 15.777 1.00 97.56 249 ALA A O 1
ATOM 1946 N N . ILE A 1 250 ? -12.818 -7.004 16.494 1.00 98.00 250 ILE A N 1
ATOM 1947 C CA . ILE A 1 250 ? -12.706 -6.364 15.181 1.00 98.00 250 ILE A CA 1
ATOM 1948 C C . ILE A 1 250 ? -11.871 -7.226 14.229 1.00 98.00 250 ILE A C 1
ATOM 1950 O O . ILE A 1 250 ? -12.177 -7.276 13.041 1.00 98.00 250 ILE A O 1
ATOM 1954 N N . PHE A 1 251 ? -10.855 -7.944 14.715 1.00 98.25 251 PHE A N 1
ATOM 1955 C CA . PHE A 1 251 ? -10.051 -8.816 13.855 1.00 98.25 251 PHE A CA 1
ATOM 1956 C C . PHE A 1 251 ? -10.836 -10.027 13.361 1.00 98.25 251 PHE A C 1
ATOM 1958 O O . PHE A 1 251 ? -10.721 -10.365 12.185 1.00 98.25 251 PHE A O 1
ATOM 1965 N N . ASP A 1 252 ? -11.668 -10.636 14.206 1.00 97.75 252 ASP A N 1
ATOM 1966 C CA . ASP A 1 252 ? -12.556 -11.723 13.779 1.00 97.75 252 ASP A CA 1
ATOM 1967 C C . ASP A 1 252 ? -13.553 -11.230 12.724 1.00 97.75 252 ASP A C 1
ATOM 1969 O O . ASP A 1 252 ? -13.710 -11.849 11.670 1.00 97.75 252 ASP A O 1
ATOM 1973 N N . TRP A 1 253 ? -14.136 -10.048 12.943 1.00 97.88 253 TRP A N 1
ATOM 1974 C CA . TRP A 1 253 ? -15.006 -9.410 11.958 1.00 97.88 253 TRP A CA 1
ATOM 1975 C C . TRP A 1 253 ? -14.288 -9.142 10.628 1.00 97.88 253 TRP A C 1
ATOM 1977 O O . TRP A 1 253 ? -14.828 -9.446 9.566 1.00 97.88 253 TRP A O 1
ATOM 1987 N N . LEU A 1 254 ? -13.053 -8.629 10.659 1.00 97.44 254 LEU A N 1
ATOM 1988 C CA . LEU A 1 254 ? -12.251 -8.380 9.457 1.00 97.44 254 LEU A CA 1
ATOM 1989 C C . LEU A 1 254 ? -11.949 -9.670 8.685 1.00 97.44 254 LEU A C 1
ATOM 1991 O O . LEU A 1 254 ? -12.001 -9.672 7.453 1.00 97.44 254 LEU A O 1
ATOM 1995 N N . VAL A 1 255 ? -11.661 -10.769 9.391 1.00 97.69 255 VAL A N 1
ATOM 1996 C CA . VAL A 1 255 ? -11.484 -12.093 8.778 1.00 97.69 255 VAL A CA 1
ATOM 1997 C C . VAL A 1 255 ? -12.750 -12.495 8.032 1.00 97.69 255 VAL A C 1
ATOM 1999 O O . VAL A 1 255 ? -12.668 -12.885 6.868 1.00 97.69 255 VAL A O 1
ATOM 2002 N N . ASP A 1 256 ? -13.911 -12.384 8.671 1.00 97.19 256 ASP A N 1
ATOM 2003 C CA . ASP A 1 256 ? -15.176 -12.768 8.052 1.00 97.19 256 ASP A CA 1
ATOM 2004 C C . ASP A 1 256 ? -15.526 -11.882 6.856 1.00 97.19 256 ASP A C 1
ATOM 2006 O O . ASP A 1 256 ? -15.878 -12.411 5.802 1.00 97.19 256 ASP A O 1
ATOM 2010 N N . GLN A 1 257 ? -15.299 -10.569 6.944 1.00 95.31 257 GLN A N 1
ATOM 2011 C CA . GLN A 1 257 ? -15.532 -9.662 5.820 1.00 95.31 257 GLN A CA 1
ATOM 2012 C C . GLN A 1 257 ? -14.690 -9.999 4.589 1.00 95.31 257 GLN A C 1
ATOM 2014 O O . GLN A 1 257 ? -15.211 -9.965 3.477 1.00 95.31 257 GLN A O 1
ATOM 2019 N N . VAL A 1 258 ? -13.417 -10.372 4.761 1.00 93.94 258 VAL A N 1
ATOM 2020 C CA . VAL A 1 258 ? -12.562 -10.785 3.630 1.00 93.94 258 VAL A CA 1
ATOM 2021 C C . VAL A 1 258 ? -13.073 -12.075 2.988 1.00 93.94 258 VAL A C 1
ATOM 2023 O O . VAL A 1 258 ? -12.927 -12.274 1.782 1.00 93.94 258 VAL A O 1
ATOM 2026 N N . MET A 1 259 ? -13.657 -12.973 3.780 1.00 92.44 259 MET A N 1
ATOM 2027 C CA . MET A 1 259 ? -14.162 -14.251 3.285 1.00 92.44 259 MET A CA 1
ATOM 2028 C C . MET A 1 259 ? -15.539 -14.125 2.621 1.00 92.44 259 MET A C 1
ATOM 2030 O O . MET A 1 259 ? -15.817 -14.857 1.673 1.00 92.44 259 MET A O 1
ATOM 2034 N N . GLU A 1 260 ? -16.387 -13.212 3.095 1.00 92.50 260 GLU A N 1
ATOM 2035 C CA . GLU A 1 260 ? -17.696 -12.901 2.504 1.00 92.50 260 GLU A CA 1
ATOM 2036 C C . GLU A 1 260 ? -17.571 -12.047 1.236 1.00 92.50 260 GLU A C 1
ATOM 2038 O O . GLU A 1 260 ? -18.288 -12.264 0.257 1.00 92.50 260 GLU A O 1
ATOM 2043 N N . HIS A 1 261 ? -16.625 -11.109 1.237 1.00 86.62 261 HIS A N 1
ATOM 2044 C CA . HIS A 1 261 ? -16.393 -10.149 0.164 1.00 86.62 261 HIS A CA 1
ATOM 2045 C C . HIS A 1 261 ? -14.936 -10.231 -0.313 1.00 86.62 261 HIS A C 1
ATOM 2047 O O . HIS A 1 261 ? -14.171 -9.282 -0.120 1.00 86.62 261 HIS A O 1
ATOM 2053 N N . PRO A 1 262 ? -14.517 -11.356 -0.929 1.00 73.94 262 PRO A N 1
ATOM 2054 C CA . PRO A 1 262 ? -13.147 -11.497 -1.398 1.00 73.94 262 PRO A CA 1
ATOM 2055 C C . PRO A 1 262 ? -12.819 -10.386 -2.408 1.00 73.94 262 PRO A C 1
ATOM 2057 O O . PRO A 1 262 ? -13.666 -10.061 -3.253 1.00 73.94 262 PRO A O 1
ATOM 2060 N N . PRO A 1 263 ? -11.604 -9.808 -2.364 1.00 72.06 263 PRO A N 1
ATOM 2061 C CA . PRO A 1 263 ? -11.190 -8.813 -3.331 1.00 72.06 263 PRO A CA 1
ATOM 2062 C C . PRO A 1 263 ? -11.288 -9.404 -4.740 1.00 72.06 263 PRO A C 1
ATOM 2064 O O . PRO A 1 263 ? -11.122 -10.604 -4.953 1.00 72.06 263 PRO A O 1
ATOM 2067 N N . ALA A 1 264 ? -11.549 -8.551 -5.731 1.00 56.19 264 ALA A N 1
ATOM 2068 C CA . ALA A 1 264 ? -11.827 -8.964 -7.111 1.00 56.19 264 ALA A CA 1
ATOM 2069 C C . ALA A 1 264 ? -10.703 -9.790 -7.787 1.00 56.19 264 ALA A C 1
ATOM 2071 O O . ALA A 1 264 ? -10.905 -10.337 -8.871 1.00 56.19 264 ALA A O 1
ATOM 2072 N N . HIS A 1 265 ? -9.535 -9.923 -7.155 1.00 49.91 265 HIS A N 1
ATOM 2073 C CA . HIS A 1 265 ? -8.529 -10.929 -7.486 1.00 49.91 265 HIS A CA 1
ATOM 2074 C C . HIS A 1 265 ? -8.867 -12.251 -6.786 1.00 49.91 265 HIS A C 1
ATOM 2076 O O . HIS A 1 265 ? -8.296 -12.586 -5.754 1.00 49.91 265 HIS A O 1
ATOM 2082 N N . LYS A 1 266 ? -9.844 -12.985 -7.329 1.00 35.84 266 LYS A N 1
ATOM 2083 C CA . LYS A 1 266 ? -10.168 -14.331 -6.849 1.00 35.84 266 LYS A CA 1
ATOM 2084 C C . LYS A 1 266 ? -9.047 -15.330 -7.189 1.00 35.84 266 LYS A C 1
ATOM 2086 O O . LYS A 1 266 ? -8.602 -15.327 -8.340 1.00 35.84 266 LYS A O 1
ATOM 2091 N N . PRO A 1 267 ? -8.730 -16.261 -6.273 1.00 32.97 267 PRO A N 1
ATOM 2092 C CA . PRO A 1 267 ? -8.172 -17.561 -6.622 1.00 32.97 267 PRO A CA 1
ATOM 2093 C C . PRO A 1 267 ? -9.149 -18.330 -7.517 1.00 32.97 267 PRO A C 1
ATOM 2095 O O . PRO A 1 267 ? -10.373 -18.275 -7.333 1.00 32.97 267 PRO A O 1
ATOM 2098 N N . ILE A 1 268 ? -8.611 -19.074 -8.480 1.00 34.62 268 ILE A N 1
ATOM 2099 C CA . ILE A 1 268 ? -9.355 -20.072 -9.251 1.00 34.62 268 ILE A CA 1
ATOM 2100 C C . ILE A 1 268 ? -9.643 -21.235 -8.302 1.00 34.62 268 ILE A C 1
ATOM 2102 O O . ILE A 1 268 ? -8.848 -22.152 -8.229 1.00 34.62 268 ILE A O 1
ATOM 2106 N N . ASP A 1 269 ? -10.757 -21.190 -7.577 1.00 31.11 269 ASP A N 1
ATOM 2107 C CA . ASP A 1 269 ? -11.375 -22.387 -6.998 1.00 31.11 269 ASP A CA 1
ATOM 2108 C C . ASP A 1 269 ? -12.882 -22.166 -6.822 1.00 31.11 269 ASP A C 1
ATOM 2110 O O . ASP A 1 269 ? -13.419 -21.863 -5.761 1.00 31.11 269 ASP A O 1
ATOM 2114 N N . SER A 1 270 ? -13.586 -22.315 -7.942 1.00 27.66 270 SER A N 1
ATOM 2115 C CA . SER A 1 270 ? -14.975 -22.781 -7.959 1.00 27.66 270 SER A CA 1
ATOM 2116 C C . SER A 1 270 ? -15.124 -23.808 -9.079 1.00 27.66 270 SER A C 1
ATOM 2118 O O . SER A 1 270 ? -15.853 -23.623 -10.044 1.00 27.66 270 SER A O 1
ATOM 2120 N N . PHE A 1 271 ? -14.379 -24.905 -8.941 1.00 29.14 271 PHE A N 1
ATOM 2121 C CA . PHE A 1 271 ? -14.747 -26.194 -9.512 1.00 29.14 271 PHE A CA 1
ATOM 2122 C C . PHE A 1 271 ? -14.739 -27.228 -8.387 1.00 29.14 271 PHE A C 1
ATOM 2124 O O . PHE A 1 271 ? -13.719 -27.815 -8.050 1.00 29.14 271 PHE A O 1
ATOM 2131 N N . SER A 1 272 ? -15.908 -27.458 -7.805 1.00 26.53 272 SER A N 1
ATOM 2132 C CA . SER A 1 272 ? -16.286 -28.782 -7.322 1.00 26.53 272 SER A CA 1
ATOM 2133 C C . SER A 1 272 ? -17.731 -29.024 -7.743 1.00 26.53 272 SER A C 1
ATOM 2135 O O . SER A 1 272 ? -18.542 -28.098 -7.754 1.00 26.53 272 SER A O 1
ATOM 2137 N N . ALA A 1 273 ? -17.944 -30.244 -8.231 1.00 30.28 273 ALA A N 1
ATOM 2138 C CA . ALA A 1 273 ? -19.190 -30.785 -8.756 1.00 30.28 273 ALA A CA 1
ATOM 2139 C C . ALA A 1 273 ? -20.346 -30.745 -7.748 1.00 30.28 273 ALA A C 1
ATOM 2141 O O . ALA A 1 273 ? -20.066 -30.782 -6.528 1.00 30.28 273 ALA A O 1
#

Radius of gyration: 24.16 Å; chains: 1; bounding box: 56×56×68 Å

Secondary structure (DSSP, 8-state):
--HHHHHHHHHHHHHHHHHHHHHSSPBTTB----HHHHHHHHHHHT-EEEEETTEEEEES-SSSSS-EEEE-STT--EEES-HHHHHHHH-HHHHHHS-HHHHHHH--GGGTEEE-HHHHHHHHHHHHHTTS-----HHHHHHHHHHHHHHHHTT-HHHHHHHHHHHHHHTT-EEPPGGG--TT-EEEEEEEE-TTS-EEEEEEEEEEETTTTEEEEE--EEESSSHHHHHHHHHHHHTT---SEETTHHHHHHHHHHHHS--SS--S-----

Organism: NCBI:txid332175

Foldseek 3Di:
DALLVLLVLLVLLVVLLVQQLVQLDADPVGRDGPLVSVVVLLVLLQWDWDADPNWIWTFNDLPDPFTFIFTPDSWRWTWRHHPVLVCCVPDVVNCVVDPVVVNCVVDDVVVTTPDTRSVNSVVSSCSNSVPGDNADDLVSLVVLLVQLQVCLVVLVVVSVVSSVVSLCSFLVWDWADPLQDDPQKTWTFHWDADPVRFIKTPQFIWIARSVVSKIATARDIFGRDHNRNNVVVVVCVVVVNPGPDIGSVVSVVSSVCCVVPTPPPHDPDPDDD

pLDDT: mean 84.38, std 15.85, range [26.53, 98.31]